Protein AF-0000000084946914 (afdb_homodimer)

pLDDT: mean 94.93, std 6.75, range [54.62, 98.88]

Sequence (206 aa):
MKIVGIAACPAGLAHTPMAAKALEKAGAKLGYDLKMEQQGSMGQVNKITEEEAKEAAFVIVASDQKILGMERFEGKPVIRIDITTCIKAPEAVIKKCVQATQKMKIVGIAACPAGLAHTPMAAKALEKAGAKLGYDLKMEQQGSMGQVNKITEEEAKEAAFVIVASDQKILGMERFEGKPVIRIDITTCIKAPEAVIKKCVQATQK

Solvent-accessible surface area (backbone atoms only — not comparable to full-atom values): 10365 Å² total; per-residue (Å²): 104,42,35,35,31,39,16,30,37,93,74,27,67,60,63,12,59,46,23,32,51,35,36,32,52,31,23,50,74,74,64,34,52,44,49,51,18,33,38,38,81,85,40,73,45,66,71,78,47,64,68,56,44,65,65,27,62,35,36,41,34,30,30,87,62,92,73,83,73,61,73,60,42,59,69,33,34,33,30,40,37,55,37,66,53,31,50,75,37,23,53,61,48,52,52,51,52,51,53,51,28,35,85,104,43,34,36,32,39,17,31,36,91,73,26,68,61,64,13,57,46,24,32,51,36,36,33,52,33,24,50,73,74,64,33,52,45,48,52,18,34,37,37,81,86,40,72,43,67,70,76,46,63,68,56,44,65,64,25,61,35,34,40,33,30,29,88,62,91,73,84,75,62,74,59,42,58,70,32,34,34,29,39,37,54,38,68,53,32,49,75,36,23,54,60,49,52,52,50,52,52,53,52,26,34,84

Radius of gyration: 16.76 Å; Cα contacts (8 Å, |Δi|>4): 442; chains: 2; boundin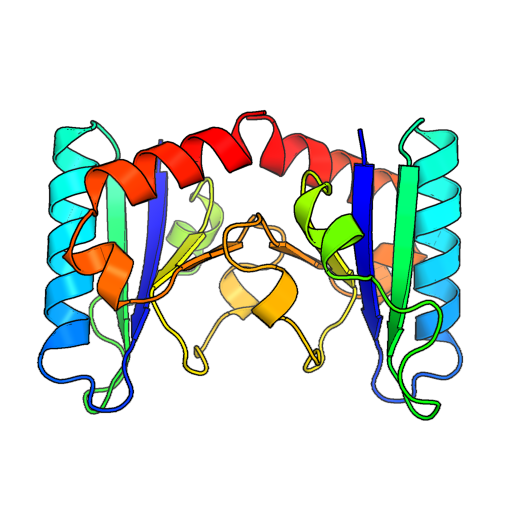g box: 35×44×36 Å

Secondary structure (DSSP, 8-state):
-EEEEEEE-SS-SSHHHHHHHHHHHHHHHHT-EEEEEEEETTEEESPPPHHHHHH-S-EEEE-SS--S-GGGGTTS-EEEE-HHHHHH-HHHHHHHHHHHHH-/-EEEEEEE-SS-SSHHHHHHHHHHHHHHHHT-EEEEEEEETTEEESPPPHHHHHH-S-EEEE-SS--S-GGGGTTS-EEEE-HHHHHH-HHHHHHHHHHHHH-

Structure (mmCIF, N/CA/C/O backbone):
data_AF-0000000084946914-model_v1
#
loop_
_entity.id
_entity.type
_entity.pdbx_description
1 polymer 'PTS system, Fru family, IIB component'
#
loop_
_atom_site.group_PDB
_atom_site.id
_atom_site.type_symbol
_atom_site.label_atom_id
_atom_site.label_alt_id
_atom_site.label_comp_id
_atom_site.label_asym_id
_atom_site.label_entity_id
_atom_site.label_seq_id
_atom_site.pdbx_PDB_ins_code
_atom_site.Cartn_x
_atom_site.Cartn_y
_atom_site.Cartn_z
_atom_site.occupancy
_atom_site.B_iso_or_equiv
_atom_site.auth_seq_id
_atom_site.auth_comp_id
_atom_site.auth_asym_id
_atom_site.auth_atom_id
_atom_site.pdbx_PDB_model_num
ATOM 1 N N . MET A 1 1 ? -10.461 7.488 14.109 1 92.62 1 MET A N 1
ATOM 2 C CA . MET A 1 1 ? -9.641 6.629 13.258 1 92.62 1 MET A CA 1
ATOM 3 C C . MET A 1 1 ? -8.18 7.059 13.312 1 92.62 1 MET A C 1
ATOM 5 O O . MET A 1 1 ? -7.875 8.25 13.266 1 92.62 1 MET A O 1
ATOM 9 N N . LYS A 1 2 ? -7.289 6.074 13.492 1 97.25 2 LYS A N 1
ATOM 10 C CA . LYS A 1 2 ? -5.855 6.348 13.562 1 97.25 2 LYS A CA 1
ATOM 11 C C . LYS A 1 2 ? -5.18 6.094 12.219 1 97.25 2 LYS A C 1
ATOM 13 O O . LYS A 1 2 ? -5.371 5.035 11.617 1 97.25 2 LYS A O 1
ATOM 18 N N . ILE A 1 3 ? -4.438 7.105 11.797 1 98.25 3 ILE A N 1
ATOM 19 C CA . ILE A 1 3 ? -3.691 7.035 10.547 1 98.25 3 ILE A CA 1
ATOM 20 C C . ILE A 1 3 ? -2.225 7.371 10.805 1 98.25 3 ILE A C 1
ATOM 22 O O . ILE A 1 3 ? -1.914 8.25 11.609 1 98.25 3 ILE A O 1
ATOM 26 N N . VAL A 1 4 ? -1.372 6.688 10.148 1 98.81 4 VAL A N 1
ATOM 27 C CA . VAL A 1 4 ? 0.041 7.047 10.203 1 98.81 4 VAL A CA 1
ATOM 28 C C . VAL A 1 4 ? 0.582 7.25 8.789 1 98.81 4 VAL A C 1
ATOM 30 O O . VAL A 1 4 ? -0.091 6.922 7.812 1 98.81 4 VAL A O 1
ATOM 33 N N . GLY A 1 5 ? 1.782 7.852 8.688 1 98.75 5 GLY A N 1
ATOM 34 C CA . GLY A 1 5 ? 2.377 8.055 7.375 1 98.75 5 GLY A CA 1
ATOM 35 C C . GLY A 1 5 ? 3.846 8.43 7.438 1 98.75 5 GLY A C 1
ATOM 36 O O . GLY A 1 5 ? 4.398 8.609 8.523 1 98.75 5 GLY A O 1
ATOM 37 N N . ILE A 1 6 ? 4.48 8.461 6.289 1 98.5 6 ILE A N 1
ATOM 38 C CA . ILE A 1 6 ? 5.879 8.859 6.141 1 98.5 6 ILE A CA 1
ATOM 39 C C . ILE A 1 6 ? 6.004 9.914 5.043 1 98.5 6 ILE A C 1
ATOM 41 O O . ILE A 1 6 ? 5.453 9.75 3.951 1 98.5 6 ILE A O 1
ATOM 45 N N . ALA A 1 7 ? 6.648 10.992 5.387 1 98.31 7 ALA A N 1
ATOM 46 C CA . ALA A 1 7 ? 7.035 11.992 4.402 1 98.31 7 ALA A CA 1
ATOM 47 C C . ALA A 1 7 ? 8.539 11.977 4.164 1 98.31 7 ALA A C 1
ATOM 49 O O . ALA A 1 7 ? 9.328 11.945 5.117 1 98.31 7 ALA A O 1
ATOM 50 N N . ALA A 1 8 ? 8.906 11.93 2.871 1 96.62 8 ALA A N 1
ATOM 51 C CA . ALA A 1 8 ? 10.328 11.906 2.539 1 96.62 8 ALA A CA 1
ATOM 52 C C . ALA A 1 8 ? 10.594 12.578 1.196 1 96.62 8 ALA A C 1
ATOM 54 O O . ALA A 1 8 ? 9.875 12.344 0.223 1 96.62 8 ALA A O 1
ATOM 55 N N . CYS A 1 9 ? 11.555 13.367 1.078 1 89.5 9 CYS A N 1
ATOM 56 C CA . CYS A 1 9 ? 12.062 13.914 -0.178 1 89.5 9 CYS A CA 1
ATOM 57 C C . CYS A 1 9 ? 13.578 13.836 -0.238 1 89.5 9 CYS A C 1
ATOM 59 O O . CYS A 1 9 ? 14.242 13.773 0.799 1 89.5 9 CYS A O 1
ATOM 61 N N . PRO A 1 10 ? 14.133 13.766 -1.408 1 77.88 10 PRO A N 1
ATOM 62 C CA . PRO A 1 10 ? 15.586 13.594 -1.548 1 77.88 10 PRO A CA 1
ATOM 63 C C . PRO A 1 10 ? 16.375 14.594 -0.714 1 77.88 10 PRO A C 1
ATOM 65 O O . PRO A 1 10 ? 17.328 14.211 -0.028 1 77.88 10 PRO A O 1
ATOM 68 N N . ALA A 1 11 ? 15.992 15.836 -0.74 1 75.88 11 ALA A N 1
ATOM 69 C CA . ALA A 1 11 ? 16.766 16.828 0.006 1 75.88 11 ALA A CA 1
ATOM 70 C C . ALA A 1 11 ? 16.328 16.875 1.47 1 75.88 11 ALA A C 1
ATOM 72 O O . ALA A 1 11 ? 17.125 17.188 2.352 1 75.88 11 ALA A O 1
ATOM 73 N N . GLY A 1 12 ? 15.148 16.375 1.769 1 70 12 GLY A N 1
ATOM 74 C CA . GLY A 1 12 ? 14.578 16.234 3.098 1 70 12 GLY A CA 1
ATOM 75 C C . GLY A 1 12 ? 14.516 17.547 3.867 1 70 12 GLY A C 1
ATOM 76 O O . GLY A 1 12 ? 14.219 17.547 5.062 1 70 12 GLY A O 1
ATOM 77 N N . LEU A 1 13 ? 14.82 18.594 3.223 1 77.81 13 LEU A N 1
ATOM 78 C CA . LEU A 1 13 ? 15 19.828 3.982 1 77.81 13 LEU A CA 1
ATOM 79 C C . LEU A 1 13 ? 13.68 20.562 4.137 1 77.81 13 LEU A C 1
ATOM 81 O O . LEU A 1 13 ? 13.281 20.906 5.254 1 77.81 13 LEU A O 1
ATOM 85 N N . ALA A 1 14 ? 13.047 20.906 3.131 1 89.19 14 ALA A N 1
ATOM 86 C CA . ALA A 1 14 ? 11.859 21.75 3.264 1 89.19 14 ALA A CA 1
ATOM 87 C C . ALA A 1 14 ? 10.586 20.953 2.965 1 89.19 14 ALA A C 1
ATOM 89 O O . ALA A 1 14 ? 9.648 20.953 3.768 1 89.19 14 ALA A O 1
ATOM 90 N N . HIS A 1 15 ? 10.594 20.156 1.988 1 94.81 15 HIS A N 1
ATOM 91 C CA . HIS A 1 15 ? 9.359 19.516 1.543 1 94.81 15 HIS A CA 1
ATOM 92 C C . HIS A 1 15 ? 8.898 18.453 2.535 1 94.81 15 HIS A C 1
ATOM 94 O O . HIS A 1 15 ? 7.695 18.297 2.764 1 94.81 15 HIS A O 1
ATOM 100 N N . THR A 1 16 ? 9.906 17.812 3.148 1 96.75 16 THR A N 1
ATOM 101 C CA . THR A 1 16 ? 9.586 16.75 4.086 1 96.75 16 THR A CA 1
ATOM 102 C C . THR A 1 16 ? 8.805 17.281 5.281 1 96.75 16 THR A C 1
ATOM 104 O O . THR A 1 16 ? 7.664 16.891 5.52 1 96.75 16 THR A O 1
ATOM 107 N N . PRO A 1 17 ? 9.383 18.281 5.965 1 95.94 17 PRO A N 1
ATOM 108 C CA . PRO A 1 17 ? 8.617 18.828 7.094 1 95.94 17 PRO A CA 1
ATOM 109 C C . PRO A 1 17 ? 7.344 19.547 6.648 1 95.94 17 PRO A C 1
ATOM 111 O O . PRO A 1 17 ? 6.344 19.547 7.371 1 95.94 17 PRO A O 1
ATOM 114 N N . MET A 1 18 ? 7.305 20.109 5.5 1 97.25 18 MET A N 1
ATOM 115 C CA . MET A 1 18 ? 6.117 20.797 4.984 1 97.25 18 MET A CA 1
ATOM 116 C C . MET A 1 18 ? 4.977 19.812 4.762 1 97.25 18 MET A C 1
ATOM 118 O O . MET A 1 18 ? 3.842 20.062 5.168 1 97.25 18 MET A O 1
ATOM 122 N N . ALA A 1 19 ? 5.273 18.734 4.18 1 98.06 19 ALA A N 1
ATOM 123 C CA . ALA A 1 19 ? 4.262 17.719 3.9 1 98.06 19 ALA A CA 1
ATOM 124 C C . ALA A 1 19 ? 3.736 17.094 5.191 1 98.06 19 ALA A C 1
ATOM 126 O O . ALA A 1 19 ? 2.525 16.938 5.359 1 98.06 19 ALA A O 1
ATOM 127 N N . ALA A 1 20 ? 4.668 16.812 6.09 1 98.19 20 ALA A N 1
ATOM 128 C CA . ALA A 1 20 ? 4.27 16.219 7.359 1 98.19 20 ALA A CA 1
ATOM 129 C C . ALA A 1 20 ? 3.318 17.125 8.125 1 98.19 20 ALA A C 1
ATOM 131 O O . ALA A 1 20 ? 2.238 16.703 8.539 1 98.19 20 ALA A O 1
ATOM 132 N N . LYS A 1 21 ? 3.691 18.344 8.211 1 98.31 21 LYS A N 1
ATOM 133 C CA . LYS A 1 21 ? 2.883 19.312 8.953 1 98.31 21 LYS A CA 1
ATOM 134 C C . LYS A 1 21 ? 1.542 19.547 8.266 1 98.31 21 LYS A C 1
ATOM 136 O O . LYS A 1 21 ? 0.504 19.625 8.93 1 98.31 21 LYS A O 1
ATOM 141 N N . ALA A 1 22 ? 1.568 19.656 6.957 1 98.69 22 ALA A N 1
ATOM 142 C CA . ALA A 1 22 ? 0.338 19.859 6.199 1 98.69 22 ALA A CA 1
ATOM 143 C C . ALA A 1 22 ? -0.642 18.719 6.414 1 98.69 22 ALA A C 1
ATOM 145 O O . ALA A 1 22 ? -1.827 18.938 6.668 1 98.69 22 ALA A O 1
ATOM 146 N N . LEU A 1 23 ? -0.185 17.547 6.367 1 98.88 23 LEU A N 1
ATOM 147 C CA . LEU A 1 23 ? -1.049 16.375 6.508 1 98.88 23 LEU A CA 1
ATOM 148 C C . LEU A 1 23 ? -1.554 16.234 7.938 1 98.88 23 LEU A C 1
ATOM 150 O O . LEU A 1 23 ? -2.725 15.922 8.164 1 98.88 23 LEU A O 1
ATOM 154 N N . GLU A 1 24 ? -0.668 16.469 8.898 1 98.81 24 GLU A N 1
ATOM 155 C CA . GLU A 1 24 ? -1.101 16.375 10.289 1 98.81 24 GLU A CA 1
ATOM 156 C C . GLU A 1 24 ? -2.16 17.438 10.602 1 98.81 24 GLU A C 1
ATOM 158 O O . GLU A 1 24 ? -3.164 17.141 11.258 1 98.81 24 GLU A O 1
ATOM 163 N N . LYS A 1 25 ? -1.913 18.625 10.148 1 98.75 25 LYS A N 1
ATOM 164 C CA . LYS A 1 25 ? -2.893 19.688 10.359 1 98.75 25 LYS A CA 1
ATOM 165 C C . LYS A 1 25 ? -4.223 19.344 9.695 1 98.75 25 LYS A C 1
ATOM 167 O O . LYS A 1 25 ? -5.285 19.5 10.297 1 98.75 25 LYS A O 1
ATOM 172 N N . ALA A 1 26 ? -4.199 18.891 8.477 1 98.81 26 ALA A N 1
ATOM 173 C CA . ALA A 1 26 ? -5.406 18.516 7.746 1 98.81 26 ALA A CA 1
ATOM 174 C C . ALA A 1 26 ? -6.113 17.344 8.43 1 98.81 26 ALA A C 1
ATOM 176 O O . ALA A 1 26 ? -7.344 17.312 8.508 1 98.81 26 ALA A O 1
ATOM 177 N N . GLY A 1 27 ? -5.293 16.359 8.883 1 98.44 27 GLY A N 1
ATOM 178 C CA . GLY A 1 27 ? -5.875 15.258 9.633 1 98.44 27 GLY A CA 1
ATOM 179 C C . GLY A 1 27 ? -6.68 15.711 10.836 1 98.44 27 GLY A C 1
ATOM 180 O O . GLY A 1 27 ? -7.816 15.281 11.031 1 98.44 27 GLY A O 1
ATOM 181 N N . ALA A 1 28 ? -6.098 16.625 11.562 1 98.5 28 ALA A N 1
ATOM 182 C CA . ALA A 1 28 ? -6.77 17.156 12.742 1 98.5 28 ALA A CA 1
ATOM 183 C C . ALA A 1 28 ? -8.055 17.875 12.359 1 98.5 28 ALA A C 1
ATOM 185 O O . ALA A 1 28 ? -9.094 17.703 12.992 1 98.5 28 ALA A O 1
ATOM 186 N N . LYS A 1 29 ? -7.984 18.609 11.391 1 98.5 29 LYS A N 1
ATOM 187 C CA . LYS A 1 29 ? -9.133 19.375 10.922 1 98.5 29 LYS A CA 1
ATOM 188 C C . LYS A 1 29 ? -10.281 18.453 10.523 1 98.5 29 LYS A C 1
ATOM 190 O O . LYS A 1 29 ? -11.453 18.781 10.758 1 98.5 29 LYS A O 1
ATOM 195 N N . LEU A 1 30 ? -9.945 17.391 9.953 1 98.19 30 LEU A N 1
ATOM 196 C CA . LEU A 1 30 ? -10.945 16.469 9.438 1 98.19 30 LEU A CA 1
ATOM 197 C C . LEU A 1 30 ? -11.391 15.484 10.516 1 98.19 30 LEU A C 1
ATOM 199 O O . LEU A 1 30 ? -12.281 14.664 10.289 1 98.19 30 LEU A O 1
ATOM 203 N N . GLY A 1 31 ? -10.672 15.531 11.625 1 98 31 GLY A N 1
ATOM 204 C CA . GLY A 1 31 ? -11.086 14.703 12.742 1 98 31 GLY A CA 1
ATOM 205 C C . GLY A 1 31 ? -10.344 13.383 12.82 1 98 31 GLY A C 1
ATOM 206 O O . GLY A 1 31 ? -10.797 12.438 13.469 1 98 31 GLY A O 1
ATOM 207 N N . TYR A 1 32 ? -9.211 13.273 12.164 1 98 32 TYR A N 1
ATOM 208 C CA . TYR A 1 32 ? -8.398 12.062 12.195 1 98 32 TYR A CA 1
ATOM 209 C C . TYR A 1 32 ? -7.172 12.258 13.078 1 98 32 TYR A C 1
ATOM 211 O O . TYR A 1 32 ? -6.652 13.375 13.195 1 98 32 TYR A O 1
ATOM 219 N N . ASP A 1 33 ? -6.82 11.203 13.75 1 98.19 33 ASP A N 1
ATOM 220 C CA . ASP A 1 33 ? -5.539 11.164 14.445 1 98.19 33 ASP A CA 1
ATOM 221 C C . ASP A 1 33 ? -4.422 10.719 13.508 1 98.19 33 ASP A C 1
ATOM 223 O O . ASP A 1 33 ? -4.211 9.516 13.312 1 98.19 33 ASP A O 1
ATOM 227 N N . LEU A 1 34 ? -3.742 11.703 12.914 1 98.69 34 LEU A N 1
ATOM 228 C CA . LEU A 1 34 ? -2.734 11.414 11.898 1 98.69 34 LEU A CA 1
ATOM 229 C C . LEU A 1 34 ? -1.339 11.766 12.398 1 98.69 34 LEU A C 1
ATOM 231 O O . LEU A 1 34 ? -1.075 12.922 12.758 1 98.69 34 LEU A O 1
ATOM 235 N N . LYS A 1 35 ? -0.433 10.797 12.438 1 98.81 35 LYS A N 1
ATOM 236 C CA . LYS A 1 35 ? 0.971 10.984 12.789 1 98.81 35 LYS A CA 1
ATOM 237 C C . LYS A 1 35 ? 1.878 10.742 11.586 1 98.81 35 LYS A C 1
ATOM 239 O O . LYS A 1 35 ? 1.756 9.727 10.906 1 98.81 35 LYS A O 1
ATOM 244 N N . MET A 1 36 ? 2.812 11.656 11.398 1 98.75 36 MET A N 1
ATOM 245 C CA . MET A 1 36 ? 3.725 11.547 10.258 1 98.75 36 MET A CA 1
ATOM 246 C C . MET A 1 36 ? 5.164 11.375 10.734 1 98.75 36 MET A C 1
ATOM 248 O O . MET A 1 36 ? 5.676 12.188 11.5 1 98.75 36 MET A O 1
ATOM 252 N N . GLU A 1 37 ? 5.773 10.375 10.281 1 98.56 37 GLU A N 1
ATOM 253 C CA . GLU A 1 37 ? 7.223 10.219 10.367 1 98.56 37 GLU A CA 1
ATOM 254 C C . GLU A 1 37 ? 7.922 10.938 9.219 1 98.56 37 GLU A C 1
ATOM 256 O O . GLU A 1 37 ? 7.457 10.891 8.078 1 98.56 37 GLU A O 1
ATOM 261 N N . GLN A 1 38 ? 9.039 11.562 9.508 1 96.94 38 GLN A N 1
ATOM 262 C CA . GLN A 1 38 ? 9.844 12.25 8.508 1 96.94 38 GLN A CA 1
ATOM 263 C C . GLN A 1 38 ? 11.156 11.508 8.258 1 96.94 38 GLN A C 1
ATOM 265 O O . GLN A 1 38 ? 11.852 11.125 9.203 1 96.94 38 GLN A O 1
ATOM 270 N N . GLN A 1 39 ? 11.492 11.32 6.965 1 96 39 GLN A N 1
ATOM 271 C CA . GLN A 1 39 ? 12.773 10.734 6.594 1 96 39 GLN A CA 1
ATOM 272 C C . GLN A 1 39 ? 13.547 11.648 5.648 1 96 39 GLN A C 1
ATOM 274 O O . GLN A 1 39 ? 12.992 12.164 4.68 1 96 39 GLN A O 1
ATOM 279 N N . GLY A 1 40 ? 14.742 11.812 5.934 1 90.19 40 GLY A N 1
ATOM 280 C CA . GLY A 1 40 ? 15.633 12.633 5.129 1 90.19 40 GLY A CA 1
ATOM 281 C C . GLY A 1 40 ? 17.078 12.602 5.605 1 90.19 40 GLY A C 1
ATOM 282 O O . GLY A 1 40 ? 17.547 11.562 6.078 1 90.19 40 GLY A O 1
ATOM 283 N N . SER A 1 41 ? 17.75 13.742 5.348 1 86.31 41 SER A N 1
ATOM 284 C CA . SER A 1 41 ? 19.172 13.836 5.68 1 86.31 41 SER A CA 1
ATOM 285 C C . SER A 1 41 ? 19.391 13.711 7.184 1 86.31 41 SER A C 1
ATOM 287 O O . SER A 1 41 ? 20.469 13.273 7.621 1 86.31 41 SER A O 1
ATOM 289 N N . MET A 1 42 ? 18.422 14.039 7.996 1 84.5 42 MET A N 1
ATOM 290 C CA . MET A 1 42 ? 18.516 13.969 9.453 1 84.5 42 MET A CA 1
ATOM 291 C C . MET A 1 42 ? 18.109 12.594 9.961 1 84.5 42 MET A C 1
ATOM 293 O O . MET A 1 42 ? 18.078 12.359 11.172 1 84.5 42 MET A O 1
ATOM 297 N N . GLY A 1 43 ? 17.859 11.711 9.062 1 88.94 43 GLY A N 1
ATOM 298 C CA . GLY A 1 43 ? 17.359 10.414 9.477 1 88.94 43 GLY A CA 1
ATOM 299 C C . GLY A 1 43 ? 15.852 10.391 9.664 1 88.94 43 GLY A C 1
ATOM 300 O O . GLY A 1 43 ? 15.102 10.961 8.867 1 88.94 43 GLY A O 1
ATOM 301 N N . GLN A 1 44 ? 15.43 9.609 10.648 1 93 44 GLN A N 1
ATOM 302 C CA . GLN A 1 44 ? 14.008 9.516 10.953 1 93 44 GLN A CA 1
ATOM 303 C C . GLN A 1 44 ? 13.625 10.445 12.109 1 93 44 GLN A C 1
ATOM 305 O O . GLN A 1 44 ? 14.242 10.398 13.172 1 93 44 GLN A O 1
ATOM 310 N N . VAL A 1 45 ? 12.703 11.328 11.875 1 94.31 45 VAL A N 1
ATOM 311 C CA . VAL A 1 45 ? 12.141 12.227 12.875 1 94.31 45 VAL A CA 1
ATOM 312 C C . VAL A 1 45 ? 10.68 11.852 13.141 1 94.31 45 VAL A C 1
ATOM 314 O O . VAL A 1 45 ? 9.922 11.609 12.203 1 94.31 45 VAL A O 1
ATOM 317 N N . ASN A 1 46 ? 10.219 11.75 14.445 1 97.44 46 ASN A N 1
ATOM 318 C CA . ASN A 1 46 ? 8.875 11.344 14.844 1 97.44 46 ASN A CA 1
ATOM 319 C C . ASN A 1 46 ? 8.539 9.938 14.359 1 97.44 46 ASN A C 1
ATOM 321 O O . ASN A 1 46 ? 7.492 9.711 13.758 1 97.44 46 ASN A O 1
ATOM 325 N N . LYS A 1 47 ? 9.414 9.047 14.656 1 97.69 47 LYS A N 1
ATOM 326 C CA . LYS A 1 47 ? 9.359 7.684 14.148 1 97.69 47 LYS A CA 1
ATOM 327 C C . LYS A 1 47 ? 8.07 6.988 14.586 1 97.69 47 LYS A C 1
ATOM 329 O O . LYS A 1 47 ? 7.656 7.109 15.742 1 97.69 47 LYS A O 1
ATOM 334 N N . ILE A 1 48 ? 7.398 6.281 13.656 1 98.38 48 ILE A N 1
ATOM 335 C CA . ILE A 1 48 ? 6.223 5.465 13.945 1 98.38 48 ILE A CA 1
ATOM 336 C C . ILE A 1 48 ? 6.66 4.145 14.578 1 98.38 48 ILE A C 1
ATOM 338 O O . ILE A 1 48 ? 7.473 3.414 14.008 1 98.38 48 ILE A O 1
ATOM 342 N N . THR A 1 49 ? 6.109 3.838 15.719 1 97.69 49 THR A N 1
ATOM 343 C CA . THR A 1 49 ? 6.441 2.588 16.391 1 97.69 49 THR A CA 1
ATOM 344 C C . THR A 1 49 ? 5.656 1.425 15.797 1 97.69 49 THR A C 1
ATOM 346 O O . THR A 1 49 ? 4.691 1.635 15.055 1 97.69 49 THR A O 1
ATOM 349 N N . GLU A 1 50 ? 6.113 0.249 16.188 1 96.81 50 GLU A N 1
ATOM 350 C CA . GLU A 1 50 ? 5.402 -0.946 15.734 1 96.81 50 GLU A CA 1
ATOM 351 C C . GLU A 1 50 ? 3.961 -0.951 16.234 1 96.81 50 GLU A C 1
ATOM 353 O O . GLU A 1 50 ? 3.051 -1.38 15.523 1 96.81 50 GLU A O 1
ATOM 358 N N . GLU A 1 51 ? 3.756 -0.565 17.453 1 97.56 51 GLU A N 1
ATOM 359 C CA . GLU A 1 51 ? 2.42 -0.515 18.047 1 97.56 51 GLU A CA 1
ATOM 360 C C . GLU A 1 51 ? 1.525 0.47 17.297 1 97.56 51 GLU A C 1
ATOM 362 O O . GLU A 1 51 ? 0.361 0.175 17.016 1 97.56 51 GLU A O 1
ATOM 367 N N . GLU A 1 52 ? 2.057 1.629 16.953 1 98.19 52 GLU A N 1
ATOM 368 C CA . GLU A 1 52 ? 1.309 2.633 16.203 1 98.19 52 GLU A CA 1
ATOM 369 C C . GLU A 1 52 ? 0.961 2.131 14.805 1 98.19 52 GLU A C 1
ATOM 371 O O . GLU A 1 52 ? -0.141 2.371 14.305 1 98.19 52 GLU A O 1
ATOM 376 N N . ALA A 1 53 ? 1.906 1.471 14.164 1 98.12 53 ALA A N 1
ATOM 377 C CA . ALA A 1 53 ? 1.686 0.881 12.844 1 98.12 53 ALA A CA 1
ATOM 378 C C . ALA A 1 53 ? 0.557 -0.145 12.891 1 98.12 53 ALA A C 1
ATOM 380 O O . ALA A 1 53 ? -0.305 -0.163 12.008 1 98.12 53 ALA A O 1
ATOM 381 N N . LYS A 1 54 ? 0.548 -0.897 13.93 1 96.19 54 LYS A N 1
ATOM 382 C CA . LYS A 1 54 ? -0.457 -1.946 14.078 1 96.19 54 LYS A CA 1
ATOM 383 C C . LYS A 1 54 ? -1.846 -1.352 14.289 1 96.19 54 LYS A C 1
ATOM 385 O O . LYS A 1 54 ? -2.838 -1.882 13.781 1 96.19 54 LYS A O 1
ATOM 390 N N . GLU A 1 55 ? -1.918 -0.325 14.945 1 96.94 55 GLU A N 1
ATOM 391 C CA . GLU A 1 55 ? -3.197 0.277 15.312 1 96.94 55 GLU A CA 1
ATOM 392 C C . GLU A 1 55 ? -3.754 1.118 14.164 1 96.94 55 GLU A C 1
ATOM 394 O O . GLU A 1 55 ? -4.949 1.428 14.141 1 96.94 55 GLU A O 1
ATOM 399 N N . ALA A 1 56 ? -2.885 1.514 13.266 1 97.62 56 ALA A N 1
ATOM 400 C CA . ALA A 1 56 ? -3.285 2.42 12.195 1 97.62 56 ALA A CA 1
ATOM 401 C C . ALA A 1 56 ? -4.234 1.729 11.219 1 97.62 56 ALA A C 1
ATOM 403 O O . ALA A 1 56 ? -4.051 0.552 10.898 1 97.62 56 ALA A O 1
ATOM 404 N N . ALA A 1 57 ? -5.199 2.473 10.711 1 96.5 57 ALA A N 1
ATOM 405 C CA . ALA A 1 57 ? -6.117 1.963 9.695 1 96.5 57 ALA A CA 1
ATOM 406 C C . ALA A 1 57 ? -5.41 1.786 8.359 1 96.5 57 ALA A C 1
ATOM 408 O O . ALA A 1 57 ? -5.625 0.79 7.66 1 96.5 57 ALA A O 1
ATOM 409 N N . PHE A 1 58 ? -4.625 2.701 8.031 1 98.06 58 PHE A N 1
ATOM 410 C CA . PHE A 1 58 ? -3.818 2.656 6.816 1 98.06 58 PHE A CA 1
ATOM 411 C C . PHE A 1 58 ? -2.619 3.59 6.926 1 98.06 58 PHE A C 1
ATOM 413 O O . PHE A 1 58 ? -2.477 4.312 7.918 1 98.06 58 PHE A O 1
ATOM 420 N N . VAL A 1 59 ? -1.721 3.521 5.914 1 98.69 59 VAL A N 1
ATOM 421 C CA . VAL A 1 59 ? -0.473 4.277 5.914 1 98.69 59 VAL A CA 1
ATOM 422 C C . VAL A 1 59 ? -0.415 5.18 4.684 1 98.69 59 VAL A C 1
ATOM 424 O O . VAL A 1 59 ? -0.697 4.738 3.568 1 98.69 59 VAL A O 1
ATOM 427 N N . ILE A 1 60 ? -0.114 6.414 4.902 1 98.75 60 ILE A N 1
ATOM 428 C CA . ILE A 1 60 ? 0.129 7.332 3.795 1 98.75 60 ILE A CA 1
ATOM 429 C C . ILE A 1 60 ? 1.632 7.5 3.582 1 98.75 60 ILE A C 1
ATOM 431 O O . ILE A 1 60 ? 2.363 7.84 4.516 1 98.75 60 ILE A O 1
ATOM 435 N N . VAL A 1 61 ? 2.1 7.266 2.387 1 98.5 61 VAL A N 1
ATOM 436 C CA . VAL A 1 61 ? 3.484 7.543 2.025 1 98.5 61 VAL A CA 1
ATOM 437 C C . VAL A 1 61 ? 3.543 8.75 1.092 1 98.5 61 VAL A C 1
ATOM 439 O O . VAL A 1 61 ? 3.141 8.664 -0.071 1 98.5 61 VAL A O 1
ATOM 442 N N . ALA A 1 62 ? 3.986 9.828 1.637 1 98.12 62 ALA A N 1
ATOM 443 C CA . ALA A 1 62 ? 4.168 11.062 0.886 1 98.12 62 ALA A CA 1
ATOM 444 C C . ALA A 1 62 ? 5.598 11.188 0.367 1 98.12 62 ALA A C 1
ATOM 446 O O . ALA A 1 62 ? 6.43 11.867 0.977 1 98.12 62 ALA A O 1
ATOM 447 N N . SER A 1 63 ? 5.867 10.516 -0.763 1 96.38 63 SER A N 1
ATOM 448 C CA . SER A 1 63 ? 7.238 10.492 -1.259 1 96.38 63 SER A CA 1
ATOM 449 C C . SER A 1 63 ? 7.312 9.867 -2.648 1 96.38 63 SER A C 1
ATOM 451 O O . SER A 1 63 ? 6.473 9.039 -3.006 1 96.38 63 SER A O 1
ATOM 453 N N . ASP A 1 64 ? 8.312 10.312 -3.369 1 88.88 64 ASP A N 1
ATOM 454 C CA . ASP A 1 64 ? 8.617 9.609 -4.613 1 88.88 64 ASP A CA 1
ATOM 455 C C . ASP A 1 64 ? 9.898 8.789 -4.477 1 88.88 64 ASP A C 1
ATOM 457 O O . ASP A 1 64 ? 10.344 8.156 -5.438 1 88.88 64 ASP A O 1
ATOM 461 N N . GLN A 1 65 ? 10.469 8.789 -3.242 1 89.88 65 GLN A N 1
ATOM 462 C CA . GLN A 1 65 ? 11.734 8.086 -3.027 1 89.88 65 GLN A CA 1
ATOM 463 C C . GLN A 1 65 ? 11.523 6.812 -2.211 1 89.88 65 GLN A C 1
ATOM 465 O O . GLN A 1 65 ? 10.422 6.559 -1.723 1 89.88 65 GLN A O 1
ATOM 470 N N . LYS A 1 66 ? 12.648 6.141 -2.084 1 88.62 66 LYS A N 1
ATOM 471 C CA . LYS A 1 66 ? 12.625 4.938 -1.256 1 88.62 66 LYS A CA 1
ATOM 472 C C . LYS A 1 66 ? 12.359 5.281 0.207 1 88.62 66 LYS A C 1
ATOM 474 O O . LYS A 1 66 ? 12.914 6.25 0.732 1 88.62 66 LYS A O 1
ATOM 479 N N . ILE A 1 67 ? 11.539 4.434 0.769 1 94.5 67 ILE A N 1
ATOM 480 C CA . ILE A 1 67 ? 11.172 4.613 2.17 1 94.5 67 ILE A CA 1
ATOM 481 C C . ILE A 1 67 ? 11.773 3.488 3.008 1 94.5 67 ILE A C 1
ATOM 483 O O . ILE A 1 67 ? 11.727 2.32 2.611 1 94.5 67 ILE A O 1
ATOM 487 N N . LEU A 1 68 ? 12.344 3.875 4.129 1 92.94 68 LEU A N 1
ATOM 488 C CA . LEU A 1 68 ? 12.93 2.887 5.031 1 92.94 68 LEU A CA 1
ATOM 489 C C . LEU A 1 68 ? 11.891 2.383 6.027 1 92.94 68 LEU A C 1
ATOM 491 O O . LEU A 1 68 ? 11.062 3.154 6.512 1 92.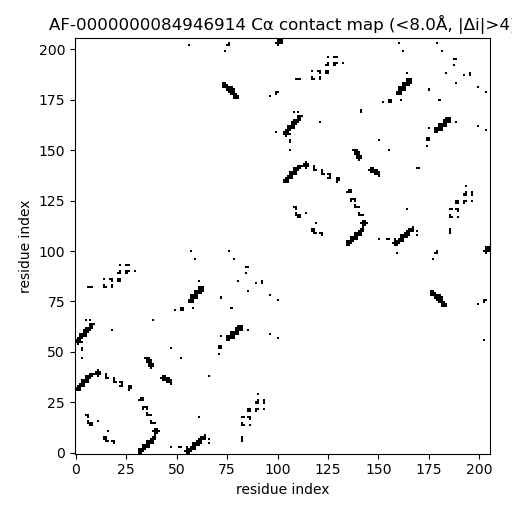94 68 LEU A O 1
ATOM 495 N N . GLY A 1 69 ? 12.008 1.076 6.332 1 94.31 69 GLY A N 1
ATOM 496 C CA . GLY A 1 69 ? 11.234 0.515 7.43 1 94.31 69 GLY A CA 1
ATOM 497 C C . GLY A 1 69 ? 9.797 0.211 7.055 1 94.31 69 GLY A C 1
ATOM 498 O O . GLY A 1 69 ? 8.898 0.29 7.895 1 94.31 69 GLY A O 1
ATOM 499 N N . MET A 1 70 ? 9.539 -0.101 5.809 1 95.12 70 MET A N 1
ATOM 500 C CA . MET A 1 70 ? 8.18 -0.356 5.344 1 95.12 70 MET A CA 1
ATOM 501 C C . MET A 1 70 ? 7.664 -1.688 5.875 1 95.12 70 MET A C 1
ATOM 503 O O . MET A 1 70 ? 6.461 -1.953 5.836 1 95.12 70 MET A O 1
ATOM 507 N N . GLU A 1 71 ? 8.547 -2.555 6.418 1 93.94 71 GLU A N 1
ATOM 508 C CA . GLU A 1 71 ? 8.164 -3.873 6.914 1 93.94 71 GLU A CA 1
ATOM 509 C C . GLU A 1 71 ? 7.203 -3.76 8.094 1 93.94 71 GLU A C 1
ATOM 511 O O . GLU A 1 71 ? 6.395 -4.66 8.328 1 93.94 71 GLU A O 1
ATOM 516 N N . ARG A 1 72 ? 7.207 -2.65 8.742 1 95.62 72 ARG A N 1
ATOM 517 C CA . ARG A 1 72 ? 6.344 -2.453 9.898 1 95.62 72 ARG A CA 1
ATOM 518 C C . ARG A 1 72 ? 4.879 -2.357 9.484 1 95.62 72 ARG A C 1
ATOM 520 O O . ARG A 1 72 ? 3.98 -2.492 10.32 1 95.62 72 ARG A O 1
ATOM 527 N N . PHE A 1 73 ? 4.676 -2.174 8.211 1 97.38 73 PHE A N 1
ATOM 528 C CA . PHE A 1 73 ? 3.318 -1.931 7.73 1 97.38 73 PHE A CA 1
ATOM 529 C C . PHE A 1 73 ? 2.795 -3.133 6.953 1 97.38 73 PHE A C 1
ATOM 531 O O . PHE A 1 73 ? 1.859 -3.006 6.16 1 97.38 73 PHE A O 1
ATOM 538 N N . GLU A 1 74 ? 3.459 -4.234 7.121 1 94.88 74 GLU A N 1
ATOM 539 C CA . GLU A 1 74 ? 2.988 -5.449 6.469 1 94.88 74 GLU A CA 1
ATOM 540 C C . GLU A 1 74 ? 1.521 -5.723 6.797 1 94.88 74 GLU A C 1
ATOM 542 O O . GLU A 1 74 ? 1.104 -5.598 7.949 1 94.88 74 GLU A O 1
ATOM 547 N N . GLY A 1 75 ? 0.695 -5.984 5.703 1 95.5 75 GLY A N 1
ATOM 548 C CA . GLY A 1 75 ? -0.708 -6.32 5.891 1 95.5 75 GLY A CA 1
ATOM 549 C C . GLY A 1 75 ? -1.607 -5.102 5.969 1 95.5 75 GLY A C 1
ATOM 550 O O . GLY A 1 75 ? -2.834 -5.23 6 1 95.5 75 GLY A O 1
ATOM 551 N N . LYS A 1 76 ? -0.977 -3.932 6.016 1 96.75 76 LYS A N 1
ATOM 552 C CA . LYS A 1 76 ? -1.737 -2.688 6.059 1 96.75 76 LYS A CA 1
ATOM 553 C C . LYS A 1 76 ? -1.864 -2.072 4.664 1 96.75 76 LYS A C 1
ATOM 555 O O . LYS A 1 76 ? -0.916 -2.104 3.879 1 96.75 76 LYS A O 1
ATOM 560 N N . PRO A 1 77 ? -3.076 -1.483 4.391 1 97.94 77 PRO A N 1
ATOM 561 C CA . PRO A 1 77 ? -3.113 -0.696 3.156 1 97.94 77 PRO A CA 1
ATOM 562 C C . PRO A 1 77 ? -2.146 0.485 3.182 1 97.94 77 PRO A C 1
ATOM 564 O O . PRO A 1 77 ? -2.15 1.272 4.129 1 97.94 77 PRO A O 1
ATOM 567 N N . VAL A 1 78 ? -1.316 0.565 2.186 1 98.31 78 VAL A N 1
ATOM 568 C CA . VAL A 1 78 ? -0.394 1.681 2.002 1 98.31 78 VAL A CA 1
ATOM 569 C C . VAL A 1 78 ? -0.774 2.465 0.748 1 98.31 78 VAL A C 1
ATOM 571 O O . VAL A 1 78 ? -0.973 1.883 -0.321 1 98.31 78 VAL A O 1
ATOM 574 N N . ILE A 1 79 ? -0.929 3.723 0.887 1 98.38 79 ILE A N 1
ATOM 575 C CA . ILE A 1 79 ? -1.244 4.574 -0.254 1 98.38 79 ILE A CA 1
ATOM 576 C C . ILE A 1 79 ? -0.112 5.574 -0.48 1 98.38 79 ILE A C 1
ATOM 578 O O . ILE A 1 79 ? 0.211 6.367 0.407 1 98.38 79 ILE A O 1
ATOM 582 N N . ARG A 1 80 ? 0.524 5.578 -1.629 1 98.06 80 ARG A N 1
ATOM 583 C CA . ARG A 1 80 ? 1.62 6.48 -1.961 1 98.06 80 ARG A CA 1
ATOM 584 C C . ARG A 1 80 ? 1.131 7.641 -2.822 1 98.06 80 ARG A C 1
ATOM 586 O O . ARG A 1 80 ? 0.418 7.434 -3.807 1 98.06 80 ARG A O 1
ATOM 593 N N . ILE A 1 81 ? 1.493 8.789 -2.344 1 97.5 81 ILE A N 1
ATOM 594 C CA . ILE A 1 81 ? 1.123 10.031 -3.014 1 97.5 81 ILE A CA 1
ATOM 595 C C . ILE A 1 81 ? 2.361 10.906 -3.199 1 97.5 81 ILE A C 1
ATOM 597 O O . ILE A 1 81 ? 3.248 10.93 -2.344 1 97.5 81 ILE A O 1
ATOM 601 N N . ASP A 1 82 ? 2.406 11.562 -4.297 1 95.38 82 ASP A N 1
ATOM 602 C CA . ASP A 1 82 ? 3.516 12.484 -4.504 1 95.38 82 ASP A CA 1
ATOM 603 C C . ASP A 1 82 ? 3.541 13.562 -3.418 1 95.38 82 ASP A C 1
ATOM 605 O O . ASP A 1 82 ? 2.492 14.047 -2.99 1 95.38 82 ASP A O 1
ATOM 609 N N . ILE A 1 83 ? 4.762 13.922 -3.045 1 96.69 83 ILE A N 1
ATOM 610 C CA . ILE A 1 83 ? 4.914 14.773 -1.871 1 96.69 83 ILE A CA 1
ATOM 611 C C . ILE A 1 83 ? 4.387 16.172 -2.176 1 96.69 83 ILE A C 1
ATOM 613 O O . ILE A 1 83 ? 3.814 16.828 -1.305 1 96.69 83 ILE A O 1
ATOM 617 N N . THR A 1 84 ? 4.473 16.641 -3.379 1 96.06 84 THR A N 1
ATOM 618 C CA . THR A 1 84 ? 4.004 17.969 -3.752 1 96.06 84 THR A CA 1
ATOM 619 C C . THR A 1 84 ? 2.484 18.062 -3.625 1 96.06 84 THR A C 1
ATOM 621 O O . THR A 1 84 ? 1.958 19.062 -3.137 1 96.06 84 THR A O 1
ATOM 624 N N . THR A 1 85 ? 1.783 17.078 -3.965 1 97.56 85 THR A N 1
ATOM 625 C CA . THR A 1 85 ? 0.33 17.031 -3.848 1 97.56 85 THR A CA 1
ATOM 626 C C . THR A 1 85 ? -0.095 17.062 -2.381 1 97.56 85 THR A C 1
ATOM 628 O O . THR A 1 85 ? -1.083 17.703 -2.027 1 97.56 85 THR A O 1
ATOM 631 N N . CYS A 1 86 ? 0.685 16.406 -1.558 1 98.31 86 CYS A N 1
ATOM 632 C CA . CYS A 1 86 ? 0.388 16.375 -0.13 1 98.31 86 CYS A CA 1
ATOM 633 C C . CYS A 1 86 ? 0.516 17.766 0.487 1 98.31 86 CYS A C 1
ATOM 635 O O . CYS A 1 86 ? -0.213 18.109 1.42 1 98.31 86 CYS A O 1
ATOM 637 N N . ILE A 1 87 ? 1.423 18.531 -0.053 1 97.88 87 ILE A N 1
ATOM 638 C CA . ILE A 1 87 ? 1.639 19.891 0.45 1 97.88 87 ILE A CA 1
ATOM 639 C C . ILE A 1 87 ? 0.528 20.812 -0.051 1 97.88 87 ILE A C 1
ATOM 641 O O . ILE A 1 87 ? -0.031 21.594 0.719 1 97.88 87 ILE A O 1
ATOM 645 N N . LYS A 1 88 ? 0.127 20.641 -1.231 1 98.25 88 LYS A N 1
ATOM 646 C CA . LYS A 1 88 ? -0.777 21.578 -1.89 1 98.25 88 LYS A CA 1
ATOM 647 C C . LYS A 1 88 ? -2.229 21.297 -1.507 1 98.25 88 LYS A C 1
ATOM 649 O O . LYS A 1 88 ? -3.039 22.219 -1.418 1 98.25 88 LYS A O 1
ATOM 654 N N . ALA A 1 89 ? -2.561 20.078 -1.364 1 98.69 89 ALA A N 1
ATOM 655 C CA . ALA A 1 89 ? -3.955 19.703 -1.154 1 98.69 89 ALA A CA 1
ATOM 656 C C . ALA A 1 89 ? -4.074 18.594 -0.104 1 98.69 89 ALA A C 1
ATOM 658 O O . ALA A 1 89 ? -4.691 17.562 -0.352 1 98.69 89 ALA A O 1
ATOM 659 N N . PRO A 1 90 ? -3.645 18.906 1.11 1 98.75 90 PRO A N 1
ATOM 660 C CA . PRO A 1 90 ? -3.578 17.859 2.139 1 98.75 90 PRO A CA 1
ATOM 661 C C . PRO A 1 90 ? -4.953 17.328 2.523 1 98.75 90 PRO A C 1
ATOM 663 O O . PRO A 1 90 ? -5.105 16.125 2.773 1 98.75 90 PRO A O 1
ATOM 666 N N . GLU A 1 91 ? -5.996 18.172 2.533 1 98.81 91 GLU A N 1
ATOM 667 C CA . GLU A 1 91 ? -7.328 17.688 2.889 1 98.81 91 GLU A CA 1
ATOM 668 C C . GLU A 1 91 ? -7.891 16.766 1.818 1 98.81 91 GLU A C 1
ATOM 670 O O . GLU A 1 91 ? -8.461 15.719 2.135 1 98.81 91 GLU A O 1
ATOM 675 N N . ALA A 1 92 ? -7.715 17.172 0.584 1 98.62 92 ALA A N 1
ATOM 676 C CA . ALA A 1 92 ? -8.172 16.344 -0.521 1 98.62 92 ALA A CA 1
ATOM 677 C C . ALA A 1 92 ? -7.473 14.984 -0.511 1 98.62 92 ALA A C 1
ATOM 679 O O . ALA A 1 92 ? -8.102 13.953 -0.763 1 98.62 92 ALA A O 1
ATOM 680 N N . VAL A 1 93 ? -6.207 14.992 -0.206 1 98.5 93 VAL A N 1
ATOM 681 C CA . VAL A 1 93 ? -5.402 13.773 -0.151 1 98.5 93 VAL A CA 1
ATOM 682 C C . VAL A 1 93 ? -5.965 12.828 0.911 1 98.5 93 VAL A C 1
ATOM 684 O O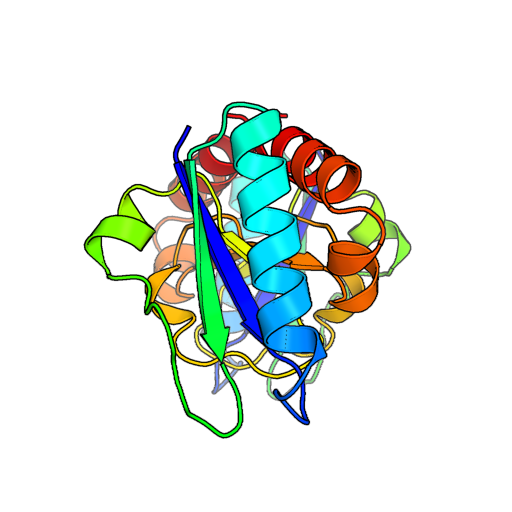 . VAL A 1 93 ? -6.211 11.648 0.638 1 98.5 93 VAL A O 1
ATOM 687 N N . ILE A 1 94 ? -6.211 13.344 2.076 1 98.31 94 ILE A N 1
ATOM 688 C CA . ILE A 1 94 ? -6.676 12.523 3.186 1 98.31 94 ILE A CA 1
ATOM 689 C C . ILE A 1 94 ? -8.07 11.977 2.875 1 98.31 94 ILE A C 1
ATOM 691 O O . ILE A 1 94 ? -8.336 10.789 3.08 1 98.31 94 ILE A O 1
ATOM 695 N N . LYS A 1 95 ? -8.922 12.781 2.318 1 97.62 95 LYS A N 1
ATOM 696 C CA . LYS A 1 95 ? -10.266 12.336 1.966 1 97.62 95 LYS A CA 1
ATOM 697 C C . LYS A 1 95 ? -10.219 11.219 0.929 1 97.62 95 LYS A C 1
ATOM 699 O O . LYS A 1 95 ? -10.945 10.227 1.044 1 97.62 95 LYS A O 1
ATOM 704 N N . LYS A 1 96 ? -9.375 11.391 -0.034 1 96.44 96 LYS A N 1
ATOM 705 C CA . LYS A 1 96 ? -9.234 10.359 -1.062 1 96.44 96 LYS A CA 1
ATOM 706 C C . LYS A 1 96 ? -8.703 9.055 -0.468 1 96.44 96 LYS A C 1
ATOM 708 O O . LYS A 1 96 ? -9.172 7.973 -0.828 1 96.44 96 LYS A O 1
ATOM 713 N N . CYS A 1 97 ? -7.746 9.164 0.427 1 97.38 97 CYS A N 1
ATOM 714 C CA . CYS A 1 97 ? -7.184 7.973 1.06 1 97.38 97 CYS A CA 1
ATOM 715 C C . CYS A 1 97 ? -8.234 7.246 1.889 1 97.38 97 CYS A C 1
ATOM 717 O O . CYS A 1 97 ? -8.336 6.02 1.837 1 97.38 97 CYS A O 1
ATOM 719 N N . VAL A 1 98 ? -9.016 8 2.621 1 96.19 98 VAL A N 1
ATOM 720 C CA . VAL A 1 98 ? -10.07 7.418 3.441 1 96.19 98 VAL A CA 1
ATOM 721 C C . VAL A 1 98 ? -11.109 6.738 2.549 1 96.19 98 VAL A C 1
ATOM 723 O O . VAL A 1 98 ? -11.539 5.617 2.832 1 96.19 98 VAL A O 1
ATOM 726 N N . GLN A 1 99 ? -11.414 7.371 1.438 1 93.81 99 GLN A N 1
ATOM 727 C CA . GLN A 1 99 ? -12.383 6.801 0.506 1 93.81 99 GLN A CA 1
ATOM 728 C C . GLN A 1 99 ? -11.852 5.516 -0.117 1 93.81 99 GLN A C 1
ATOM 730 O O . GLN A 1 99 ? -12.602 4.555 -0.31 1 93.81 99 GLN A O 1
ATOM 735 N N . ALA A 1 100 ? -10.586 5.492 -0.415 1 92.69 100 ALA A N 1
ATOM 736 C CA . ALA A 1 100 ? -9.969 4.34 -1.071 1 92.69 100 ALA A CA 1
ATOM 737 C C . ALA A 1 100 ? -9.891 3.145 -0.126 1 92.69 100 ALA A C 1
ATOM 739 O O . ALA A 1 100 ? -9.781 2 -0.571 1 92.69 100 ALA A O 1
ATOM 740 N N . THR A 1 101 ? -9.93 3.381 1.212 1 90.5 101 THR A N 1
ATOM 741 C CA . THR A 1 101 ? -9.766 2.291 2.17 1 90.5 101 THR A CA 1
ATOM 742 C C . THR A 1 101 ? -11.109 1.927 2.805 1 90.5 101 THR A C 1
ATOM 744 O O . THR A 1 101 ? -11.195 0.957 3.561 1 90.5 101 THR A O 1
ATOM 747 N N . GLN A 1 102 ? -12.172 2.646 2.715 1 75.94 102 GLN A N 1
ATOM 748 C CA . GLN A 1 102 ? -13.492 2.379 3.273 1 75.94 102 GLN A CA 1
ATOM 749 C C . GLN A 1 102 ? -14.43 1.805 2.217 1 75.94 102 GLN A C 1
ATOM 751 O O . GLN A 1 102 ? -15.477 1.235 2.547 1 75.94 102 GLN A O 1
ATOM 756 N N . LYS A 1 103 ? -14.039 1.563 0.998 1 54.69 103 LYS A N 1
ATOM 757 C CA . LYS A 1 103 ? -15.031 1.035 0.067 1 54.69 103 LYS A CA 1
ATOM 758 C C . LYS A 1 103 ? -15.078 -0.489 0.121 1 54.69 103 LYS A C 1
ATOM 760 O O . LYS A 1 103 ? -14.055 -1.141 0.332 1 54.69 103 LYS A O 1
ATOM 765 N N . MET B 1 1 ? -15.898 -6.836 -8.094 1 92.5 1 MET B N 1
ATOM 766 C CA . MET B 1 1 ? -14.758 -6.02 -7.707 1 92.5 1 MET B CA 1
ATOM 767 C C . MET B 1 1 ? -13.484 -6.5 -8.398 1 92.5 1 MET B C 1
ATOM 769 O O . MET B 1 1 ? -13.234 -7.707 -8.484 1 92.5 1 MET B O 1
ATOM 773 N N . LYS B 1 2 ? -12.734 -5.547 -8.961 1 97.25 2 LYS B N 1
ATOM 774 C CA . LYS B 1 2 ? -11.492 -5.879 -9.656 1 97.25 2 LYS B CA 1
ATOM 775 C C . LYS B 1 2 ? -10.281 -5.66 -8.758 1 97.25 2 LYS B C 1
ATOM 777 O O . LYS B 1 2 ? -10.141 -4.598 -8.141 1 97.25 2 LYS B O 1
ATOM 782 N N . ILE B 1 3 ? -9.461 -6.711 -8.695 1 98.25 3 ILE B N 1
ATOM 783 C CA . ILE B 1 3 ? -8.234 -6.676 -7.906 1 98.25 3 ILE B CA 1
ATOM 784 C C . ILE B 1 3 ? -7.047 -7.062 -8.789 1 98.25 3 ILE B C 1
ATOM 786 O O . ILE B 1 3 ? -7.16 -7.938 -9.641 1 98.25 3 ILE B O 1
ATOM 790 N N . VAL B 1 4 ? -5.984 -6.41 -8.578 1 98.81 4 VAL B N 1
ATOM 791 C CA . VAL B 1 4 ? -4.754 -6.816 -9.25 1 98.81 4 VAL B CA 1
ATOM 792 C C . VAL B 1 4 ? -3.652 -7.051 -8.219 1 98.81 4 VAL B C 1
ATOM 794 O O . VAL B 1 4 ? -3.811 -6.715 -7.047 1 98.81 4 VAL B O 1
ATOM 797 N N . GLY B 1 5 ? -2.539 -7.695 -8.656 1 98.75 5 GLY B N 1
ATOM 798 C CA . GLY B 1 5 ? -1.432 -7.934 -7.742 1 98.75 5 GLY B CA 1
ATOM 799 C C . GLY B 1 5 ? -0.156 -8.352 -8.445 1 98.75 5 GLY B C 1
ATOM 800 O O . GLY B 1 5 ? -0.148 -8.539 -9.664 1 98.75 5 GLY B O 1
ATOM 801 N N . ILE B 1 6 ? 0.907 -8.406 -7.695 1 98.5 6 ILE B N 1
ATOM 802 C CA . ILE B 1 6 ? 2.213 -8.844 -8.172 1 98.5 6 ILE B CA 1
ATOM 803 C C . ILE B 1 6 ? 2.775 -9.914 -7.238 1 98.5 6 ILE B C 1
ATOM 805 O O . ILE B 1 6 ? 2.77 -9.742 -6.02 1 98.5 6 ILE B O 1
ATOM 809 N N . ALA B 1 7 ? 3.176 -11.023 -7.836 1 98.31 7 ALA B N 1
ATOM 810 C CA . ALA B 1 7 ? 3.924 -12.047 -7.113 1 98.31 7 ALA B CA 1
ATOM 811 C C . ALA B 1 7 ? 5.383 -12.078 -7.562 1 98.31 7 ALA B C 1
ATOM 813 O O . ALA B 1 7 ? 5.668 -12.062 -8.766 1 98.31 7 ALA B O 1
ATOM 814 N N . ALA B 1 8 ? 6.281 -12.055 -6.559 1 96.62 8 ALA B N 1
ATOM 815 C CA . ALA B 1 8 ? 7.703 -12.078 -6.891 1 96.62 8 ALA B CA 1
ATOM 816 C C . ALA B 1 8 ? 8.508 -12.773 -5.797 1 96.62 8 ALA B C 1
ATOM 818 O O . ALA B 1 8 ? 8.305 -12.523 -4.609 1 96.62 8 ALA B O 1
ATOM 819 N N . CYS B 1 9 ? 9.406 -13.594 -6.113 1 89.56 9 CYS B N 1
ATOM 820 C CA . CYS B 1 9 ? 10.391 -14.164 -5.207 1 89.56 9 CYS B CA 1
ATOM 821 C C . CYS B 1 9 ? 11.781 -14.148 -5.828 1 89.56 9 CYS B C 1
ATOM 823 O O . CYS B 1 9 ? 11.922 -14.102 -7.055 1 89.56 9 CYS B O 1
ATOM 825 N N . PRO B 1 10 ? 12.789 -14.109 -5.02 1 77.94 10 PRO B N 1
ATOM 826 C CA . PRO B 1 10 ? 14.156 -13.992 -5.539 1 77.94 10 PRO B CA 1
ATOM 827 C C . PRO B 1 10 ? 14.469 -15.023 -6.621 1 77.94 10 PRO B C 1
ATOM 829 O O . PRO B 1 10 ? 15.023 -14.68 -7.664 1 77.94 10 PRO B O 1
ATOM 832 N N . ALA B 1 11 ? 14.086 -16.25 -6.391 1 75.62 11 ALA B N 1
ATOM 833 C CA . ALA B 1 11 ? 14.414 -17.266 -7.387 1 75.62 11 ALA B CA 1
ATOM 834 C C . ALA B 1 11 ? 13.383 -17.281 -8.516 1 75.62 11 ALA B C 1
ATOM 836 O O . ALA B 1 11 ? 13.711 -17.609 -9.656 1 75.62 11 ALA B O 1
ATOM 837 N N . GLY B 1 12 ? 12.203 -16.75 -8.281 1 69.94 12 GLY B N 1
ATOM 838 C CA . GLY B 1 12 ? 11.109 -16.562 -9.219 1 69.94 12 GLY B CA 1
ATOM 839 C C . GLY B 1 12 ? 10.672 -17.844 -9.883 1 69.94 12 GLY B C 1
ATOM 840 O O . GLY B 1 12 ? 9.859 -17.828 -10.812 1 69.94 12 GLY B O 1
ATOM 841 N N . LEU B 1 13 ? 11.203 -18.906 -9.43 1 77.62 13 LEU B N 1
ATOM 842 C CA . LEU B 1 13 ? 10.984 -20.125 -10.195 1 77.62 13 LEU B CA 1
ATOM 843 C C . LEU B 1 13 ? 9.711 -20.844 -9.734 1 77.62 13 LEU B C 1
ATOM 845 O O . LEU B 1 13 ? 8.844 -21.156 -10.555 1 77.62 13 LEU B O 1
ATOM 849 N N . ALA B 1 14 ? 9.57 -21.172 -8.555 1 88.88 14 ALA B N 1
ATOM 850 C CA . ALA B 1 14 ? 8.422 -21.969 -8.141 1 88.88 14 ALA B CA 1
ATOM 851 C C . ALA B 1 14 ? 7.441 -21.141 -7.316 1 88.88 14 ALA B C 1
ATOM 853 O O . ALA B 1 14 ? 6.246 -21.109 -7.617 1 88.88 14 ALA B O 1
ATOM 854 N N . HIS B 1 15 ? 7.91 -20.344 -6.457 1 94.75 15 HIS B N 1
ATOM 855 C CA . HIS B 1 15 ? 7.027 -19.672 -5.516 1 94.75 15 HIS B CA 1
ATOM 856 C C . HIS B 1 15 ? 6.207 -18.594 -6.211 1 94.75 15 HIS B C 1
ATOM 858 O O . HIS B 1 15 ? 5.035 -18.391 -5.883 1 94.75 15 HIS B O 1
ATOM 864 N N . THR B 1 16 ? 6.855 -17.984 -7.215 1 96.75 16 THR B N 1
ATOM 865 C CA . THR B 1 16 ? 6.191 -16.891 -7.922 1 96.75 16 THR B CA 1
ATOM 866 C C . THR B 1 16 ? 4.945 -17.391 -8.641 1 96.75 16 THR B C 1
ATOM 868 O O . THR B 1 16 ? 3.832 -16.953 -8.352 1 96.75 16 THR B O 1
ATOM 871 N N . PRO B 1 17 ? 5.121 -18.406 -9.484 1 95.94 17 PRO B N 1
ATOM 872 C CA . PRO B 1 17 ? 3.914 -18.906 -10.148 1 95.94 17 PRO B CA 1
ATOM 873 C C . PRO B 1 17 ? 2.951 -19.594 -9.188 1 95.94 17 PRO B C 1
ATOM 875 O O . PRO B 1 17 ? 1.734 -19.547 -9.391 1 95.94 17 PRO B O 1
ATOM 878 N N . MET B 1 18 ? 3.412 -20.172 -8.133 1 97.25 18 MET B N 1
ATOM 879 C CA . MET B 1 18 ? 2.557 -20.812 -7.141 1 97.25 18 MET B CA 1
ATOM 880 C C . MET B 1 18 ? 1.664 -19.781 -6.445 1 97.25 18 MET B C 1
ATOM 882 O O . MET B 1 18 ? 0.458 -20 -6.309 1 97.25 18 MET B O 1
ATOM 886 N N . ALA B 1 19 ? 2.23 -18.734 -6.066 1 98.06 19 ALA B N 1
ATOM 887 C CA . ALA B 1 19 ? 1.484 -17.688 -5.375 1 98.06 19 ALA B CA 1
A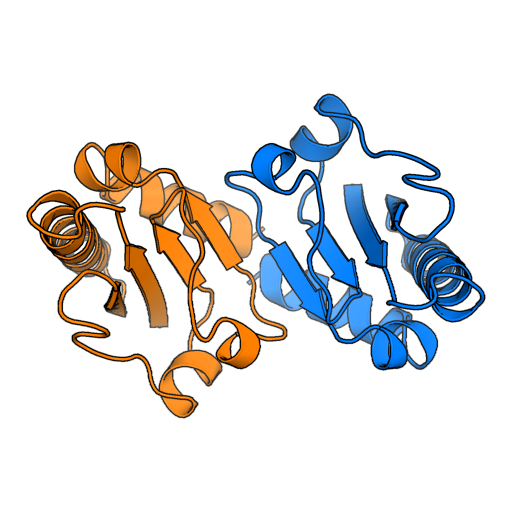TOM 888 C C . ALA B 1 19 ? 0.459 -17.031 -6.305 1 98.06 19 ALA B C 1
ATOM 890 O O . ALA B 1 19 ? -0.695 -16.828 -5.922 1 98.06 19 ALA B O 1
ATOM 891 N N . ALA B 1 20 ? 0.902 -16.781 -7.523 1 98.25 20 ALA B N 1
ATOM 892 C CA . ALA B 1 20 ? 0.003 -16.156 -8.492 1 98.25 20 ALA B CA 1
ATOM 893 C C . ALA B 1 20 ? -1.22 -17.031 -8.75 1 98.25 20 ALA B C 1
ATOM 895 O O . ALA B 1 20 ? -2.357 -16.562 -8.648 1 98.25 20 ALA B O 1
ATOM 896 N N . LYS B 1 21 ? -0.961 -18.25 -8.992 1 98.31 21 LYS B N 1
ATOM 897 C CA . LYS B 1 21 ? -2.047 -19.188 -9.289 1 98.31 21 LYS B CA 1
ATOM 898 C C . LYS B 1 21 ? -2.953 -19.375 -8.078 1 98.31 21 LYS B C 1
ATOM 900 O O . LYS B 1 21 ? -4.18 -19.422 -8.211 1 98.31 21 LYS B O 1
ATOM 905 N N . ALA B 1 22 ? -2.346 -19.5 -6.914 1 98.69 22 ALA B N 1
ATOM 906 C CA . ALA B 1 22 ? -3.119 -19.672 -5.688 1 98.69 22 ALA B CA 1
ATOM 907 C C . ALA B 1 22 ? -4.051 -18.484 -5.453 1 98.69 22 ALA B C 1
ATOM 909 O O . ALA B 1 22 ? -5.234 -18.672 -5.156 1 98.69 22 ALA B O 1
ATOM 910 N N . LEU B 1 23 ? -3.586 -17.344 -5.625 1 98.88 23 LEU B N 1
ATOM 911 C CA . LEU B 1 23 ? -4.383 -16.141 -5.375 1 98.88 23 LEU B CA 1
ATOM 912 C C . LEU B 1 23 ? -5.465 -15.977 -6.438 1 98.88 23 LEU B C 1
ATOM 914 O O . LEU B 1 23 ? -6.602 -15.617 -6.121 1 98.88 23 LEU B O 1
ATOM 918 N N . GLU B 1 24 ? -5.117 -16.234 -7.695 1 98.81 24 GLU B N 1
ATOM 919 C CA . GLU B 1 24 ? -6.117 -16.125 -8.75 1 98.81 24 GLU B CA 1
ATOM 920 C C . GLU B 1 24 ? -7.242 -17.141 -8.555 1 98.81 24 GLU B C 1
ATOM 922 O O . GLU B 1 24 ? -8.422 -16.797 -8.695 1 98.81 24 GLU B O 1
ATOM 927 N N . LYS B 1 25 ? -6.855 -18.312 -8.25 1 98.75 25 LYS B N 1
ATOM 928 C CA . LYS B 1 25 ? -7.863 -19.344 -8 1 98.75 25 LYS B CA 1
ATOM 929 C C . LYS B 1 25 ? -8.75 -18.969 -6.816 1 98.75 25 LYS B C 1
ATOM 931 O O . LYS B 1 25 ? -9.977 -19.094 -6.891 1 98.75 25 LYS B O 1
ATOM 936 N N . ALA B 1 26 ? -8.164 -18.547 -5.738 1 98.81 26 ALA B N 1
ATOM 937 C CA . ALA B 1 26 ? -8.914 -18.125 -4.551 1 98.81 26 ALA B CA 1
ATOM 938 C C . ALA B 1 26 ? -9.812 -16.922 -4.863 1 98.81 26 ALA B C 1
ATOM 940 O O . ALA B 1 26 ? -10.945 -16.859 -4.383 1 98.81 26 ALA B O 1
ATOM 941 N N . GLY B 1 27 ? -9.242 -15.977 -5.633 1 98.44 27 GLY B N 1
ATOM 942 C CA . GLY B 1 27 ? -10.055 -14.844 -6.051 1 98.44 27 GLY B CA 1
ATOM 943 C C . GLY B 1 27 ? -11.328 -15.258 -6.773 1 98.44 27 GLY B C 1
ATOM 944 O O . GLY B 1 27 ? -12.414 -14.789 -6.441 1 98.44 27 GLY B O 1
ATOM 945 N N . ALA B 1 28 ? -11.164 -16.172 -7.684 1 98.44 28 ALA B N 1
ATOM 946 C CA . ALA B 1 28 ? -12.305 -16.672 -8.438 1 98.44 28 ALA B CA 1
ATOM 947 C C . ALA B 1 28 ? -13.312 -17.359 -7.52 1 98.44 28 ALA B C 1
ATOM 949 O O . ALA B 1 28 ? -14.516 -17.125 -7.621 1 98.44 28 ALA B O 1
ATOM 950 N N . LYS B 1 29 ? -12.828 -18.094 -6.672 1 98.44 29 LYS B N 1
ATOM 951 C CA . LYS B 1 29 ? -13.672 -18.828 -5.738 1 98.44 29 LYS B CA 1
ATOM 952 C C . LYS B 1 29 ? -14.492 -17.875 -4.871 1 98.44 29 LYS B C 1
ATOM 954 O O . LYS B 1 29 ? -15.656 -18.156 -4.562 1 98.44 29 LYS B O 1
ATOM 959 N N . LEU B 1 30 ? -13.914 -16.844 -4.516 1 98.12 30 LEU B N 1
ATOM 960 C CA . LEU B 1 30 ? -14.547 -15.883 -3.611 1 98.12 30 LEU B CA 1
ATOM 961 C C . LEU B 1 30 ? -15.391 -14.875 -4.391 1 98.12 30 LEU B C 1
ATOM 963 O O . LEU B 1 30 ? -16.062 -14.023 -3.795 1 98.12 30 LEU B O 1
ATOM 967 N N . GLY B 1 31 ? -15.25 -14.93 -5.703 1 98 31 GLY B N 1
ATOM 968 C CA . GLY B 1 31 ? -16.094 -14.078 -6.527 1 98 31 GLY B CA 1
ATOM 969 C C . GLY B 1 31 ? -15.414 -12.781 -6.934 1 98 31 GLY B C 1
ATOM 970 O O . GLY B 1 31 ? -16.078 -11.82 -7.312 1 98 31 GLY B O 1
ATOM 971 N N . TYR B 1 32 ? -14.109 -12.719 -6.855 1 98 32 TYR B N 1
ATOM 972 C CA . TYR B 1 32 ? -13.352 -11.531 -7.258 1 98 32 TYR B CA 1
ATOM 973 C C . TYR B 1 32 ? -12.656 -11.758 -8.594 1 98 32 TYR B C 1
ATOM 975 O O . TYR B 1 32 ? -12.273 -12.883 -8.914 1 98 32 TYR B O 1
ATOM 983 N N . ASP B 1 33 ? -12.617 -10.711 -9.352 1 98.12 33 ASP B N 1
ATOM 984 C CA . ASP B 1 33 ? -11.773 -10.703 -10.547 1 98.12 33 ASP B CA 1
ATOM 985 C C . ASP B 1 33 ? -10.344 -10.297 -10.203 1 98.12 33 ASP B C 1
ATOM 987 O O . ASP B 1 33 ? -10.031 -9.109 -10.125 1 98.12 33 ASP B O 1
ATOM 991 N N . LEU B 1 34 ? -9.5 -11.312 -9.984 1 98.69 34 LEU B N 1
ATOM 992 C CA . LEU B 1 34 ? -8.133 -11.07 -9.523 1 98.69 34 LEU B CA 1
ATOM 993 C C . LEU B 1 34 ? -7.121 -11.469 -10.586 1 98.69 34 LEU B C 1
ATOM 995 O O . LEU B 1 34 ? -7.082 -12.625 -11.008 1 98.69 34 LEU B O 1
ATOM 999 N N . LYS B 1 35 ? -6.297 -10.531 -11.008 1 98.81 35 LYS B N 1
ATOM 1000 C CA . LYS B 1 35 ? -5.203 -10.766 -11.945 1 98.81 35 LYS B CA 1
ATOM 1001 C C . LYS B 1 35 ? -3.85 -10.562 -11.273 1 98.81 35 LYS B C 1
ATOM 1003 O O . LYS B 1 35 ? -3.623 -9.547 -10.609 1 98.81 35 LYS B O 1
ATOM 1008 N N . MET B 1 36 ? -2.955 -11.523 -11.523 1 98.75 36 MET B N 1
ATOM 1009 C CA . MET B 1 36 ? -1.632 -11.453 -10.906 1 98.75 36 MET B CA 1
ATOM 1010 C C . MET B 1 36 ? -0.546 -11.32 -11.969 1 98.75 36 MET B C 1
ATOM 1012 O O . MET B 1 36 ? -0.458 -12.141 -12.883 1 98.75 36 MET B O 1
ATOM 1016 N N . GLU B 1 37 ? 0.237 -10.328 -11.836 1 98.56 37 GLU B N 1
ATOM 1017 C CA . GLU B 1 37 ? 1.503 -10.219 -12.555 1 98.56 37 GLU B CA 1
ATOM 1018 C C . GLU B 1 37 ? 2.615 -10.969 -11.828 1 98.56 37 GLU B C 1
ATOM 1020 O O . GLU B 1 37 ? 2.709 -10.914 -10.594 1 98.56 37 GLU B O 1
ATOM 1025 N N . GLN B 1 38 ? 3.475 -11.641 -12.57 1 96.88 38 GLN B N 1
ATOM 1026 C CA . GLN B 1 38 ? 4.617 -12.359 -12.016 1 96.88 38 GLN B CA 1
ATOM 1027 C C . GLN B 1 38 ? 5.93 -11.664 -12.383 1 96.88 38 GLN B C 1
ATOM 1029 O O . GLN B 1 38 ? 6.141 -11.289 -13.531 1 96.88 38 GLN B O 1
ATOM 1034 N N . GLN B 1 39 ? 6.805 -11.5 -11.375 1 96 39 GLN B N 1
ATOM 1035 C CA . GLN B 1 39 ? 8.141 -10.953 -11.609 1 96 39 GLN B CA 1
ATOM 1036 C C . GLN B 1 39 ? 9.219 -11.898 -11.102 1 96 39 GLN B C 1
ATOM 1038 O O . GLN B 1 39 ? 9.125 -12.414 -9.984 1 96 39 GLN B O 1
ATOM 1043 N N . GLY B 1 40 ? 10.172 -12.117 -11.867 1 90.12 40 GLY B N 1
ATOM 1044 C CA . GLY B 1 40 ? 11.297 -12.977 -11.531 1 90.12 40 GLY B CA 1
ATOM 1045 C C . GLY B 1 40 ? 12.375 -12.984 -12.594 1 90.12 40 GLY B C 1
ATOM 1046 O O . GLY B 1 40 ? 12.633 -11.961 -13.234 1 90.12 40 GLY B O 1
ATOM 1047 N N . SER B 1 41 ? 13.055 -14.148 -12.648 1 86.31 41 SER B N 1
ATOM 1048 C CA . SER B 1 41 ? 14.18 -14.289 -13.578 1 86.31 41 SER B CA 1
ATOM 1049 C C . SER B 1 41 ? 13.719 -14.156 -15.023 1 86.31 41 SER B C 1
ATOM 1051 O O . SER B 1 41 ? 14.5 -13.75 -15.891 1 86.31 41 SER B O 1
ATOM 1053 N N . MET B 1 42 ? 12.477 -14.438 -15.312 1 84.62 42 MET B N 1
ATOM 1054 C CA . MET B 1 42 ? 11.922 -14.359 -16.656 1 84.62 42 MET B CA 1
ATOM 1055 C C . MET B 1 42 ? 11.383 -12.961 -16.938 1 84.62 42 MET B C 1
ATOM 1057 O O . MET B 1 42 ? 10.812 -12.719 -18.016 1 84.62 42 MET B O 1
ATOM 1061 N N . GLY B 1 43 ? 11.578 -12.078 -16.031 1 88.88 43 GLY B N 1
ATOM 1062 C CA . GLY B 1 43 ? 10.992 -10.758 -16.188 1 88.88 43 GLY B CA 1
ATOM 1063 C C . GLY B 1 43 ? 9.555 -10.68 -15.695 1 88.88 43 GLY B C 1
ATOM 1064 O O . GLY B 1 43 ? 9.219 -11.242 -14.648 1 88.88 43 GLY B O 1
ATOM 1065 N N . GLN B 1 44 ? 8.781 -9.883 -16.422 1 92.94 44 GLN B N 1
ATOM 1066 C CA . GLN B 1 44 ? 7.371 -9.742 -16.062 1 92.94 44 GLN B CA 1
ATOM 1067 C C . GLN B 1 44 ? 6.496 -10.648 -16.922 1 92.94 44 GLN B C 1
ATOM 1069 O O . GLN B 1 44 ? 6.582 -10.617 -18.156 1 92.94 44 GLN B O 1
ATOM 1074 N N . VAL B 1 45 ? 5.742 -11.492 -16.297 1 94.19 45 VAL B N 1
ATOM 1075 C CA . VAL B 1 45 ? 4.766 -12.359 -16.953 1 94.19 45 VAL B CA 1
ATOM 1076 C C . VAL B 1 45 ? 3.355 -11.945 -16.531 1 94.19 45 VAL B C 1
ATOM 1078 O O . VAL B 1 45 ? 3.094 -11.68 -15.359 1 94.19 45 VAL B O 1
ATOM 1081 N N . ASN B 1 46 ? 2.344 -11.82 -17.516 1 97.38 46 ASN B N 1
ATOM 1082 C CA . ASN B 1 46 ? 0.975 -11.375 -17.281 1 97.38 46 ASN B CA 1
ATOM 1083 C C . ASN B 1 46 ? 0.939 -9.961 -16.703 1 97.38 46 ASN B C 1
ATOM 1085 O O . ASN B 1 46 ? 0.273 -9.711 -15.695 1 97.38 46 ASN B O 1
ATOM 1089 N N . LYS B 1 47 ? 1.615 -9.094 -17.359 1 97.69 47 LYS B N 1
ATOM 1090 C CA . LYS B 1 47 ? 1.829 -7.73 -16.891 1 97.69 47 LYS B CA 1
ATOM 1091 C C . LYS B 1 47 ? 0.503 -6.996 -16.719 1 97.69 47 LYS B C 1
ATOM 1093 O O . LYS B 1 47 ? -0.382 -7.09 -17.562 1 97.69 47 LYS B O 1
ATOM 1098 N N . ILE B 1 48 ? 0.337 -6.277 -15.586 1 98.38 48 ILE B N 1
ATOM 1099 C CA . ILE B 1 48 ? -0.813 -5.414 -15.336 1 98.38 48 ILE B CA 1
ATOM 1100 C C . ILE B 1 48 ? -0.656 -4.105 -16.109 1 98.38 48 ILE B C 1
ATOM 1102 O O . ILE B 1 48 ? 0.353 -3.41 -15.961 1 98.38 48 ILE B O 1
ATOM 1106 N N . THR B 1 49 ? -1.646 -3.758 -16.875 1 97.75 49 THR B N 1
ATOM 1107 C CA . THR B 1 49 ? -1.605 -2.514 -17.641 1 97.75 49 THR B CA 1
ATOM 1108 C C . THR B 1 49 ? -2.006 -1.33 -16.766 1 97.75 49 THR B C 1
ATOM 1110 O O . THR B 1 49 ? -2.551 -1.515 -15.672 1 97.75 49 THR B O 1
ATOM 1113 N N . GLU B 1 50 ? -1.724 -0.177 -17.328 1 96.81 50 GLU B N 1
ATOM 1114 C CA . GLU B 1 50 ? -2.123 1.035 -16.609 1 96.81 50 GLU B CA 1
ATOM 1115 C C . GLU B 1 50 ? -3.637 1.092 -16.422 1 96.81 50 GLU B C 1
ATOM 1117 O O . GLU B 1 50 ? -4.125 1.545 -15.391 1 96.81 50 GLU B O 1
ATOM 1122 N N . GLU B 1 51 ? -4.371 0.733 -17.453 1 97.56 51 GLU B N 1
ATOM 1123 C CA . GLU B 1 51 ? -5.828 0.731 -17.391 1 97.56 51 GLU B CA 1
ATOM 1124 C C . GLU B 1 51 ? -6.336 -0.23 -16.312 1 97.56 51 GLU B C 1
ATOM 1126 O O . GLU B 1 51 ? -7.246 0.103 -15.555 1 97.56 51 GLU B O 1
ATOM 1131 N N . GLU B 1 52 ? -5.746 -1.404 -16.219 1 98.19 52 GLU B N 1
ATOM 1132 C CA . GL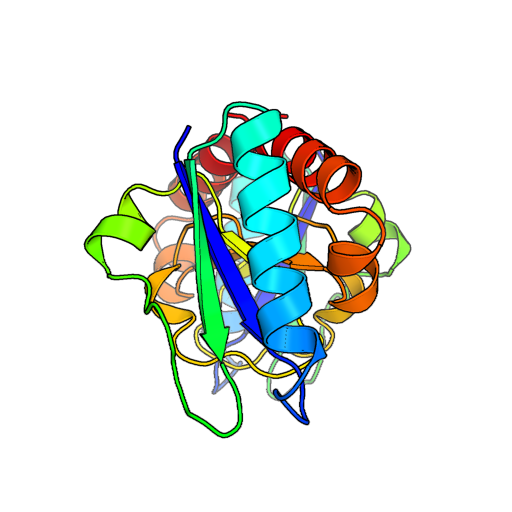U B 1 52 ? -6.121 -2.391 -15.211 1 98.19 52 GLU B CA 1
ATOM 1133 C C . GLU B 1 52 ? -5.797 -1.889 -13.812 1 98.19 52 GLU B C 1
ATOM 1135 O O . GLU B 1 52 ? -6.574 -2.096 -12.875 1 98.19 52 GLU B O 1
ATOM 1140 N N . ALA B 1 53 ? -4.633 -1.27 -13.648 1 98.12 53 ALA B N 1
ATOM 1141 C CA . ALA B 1 53 ? -4.227 -0.685 -12.375 1 98.12 53 ALA B CA 1
ATOM 1142 C C . ALA B 1 53 ? -5.219 0.381 -11.914 1 98.12 53 ALA B C 1
ATOM 1144 O O . ALA B 1 53 ? -5.602 0.421 -10.75 1 98.12 53 ALA B O 1
ATOM 1145 N N . LYS B 1 54 ? -5.676 1.136 -12.859 1 96.19 54 LYS B N 1
ATOM 1146 C CA . LYS B 1 54 ? -6.605 2.221 -12.555 1 96.19 54 LYS B CA 1
ATOM 1147 C C . LYS B 1 54 ? -7.965 1.677 -12.125 1 96.19 54 LYS B C 1
ATOM 1149 O O . LYS B 1 54 ? -8.609 2.236 -11.234 1 96.19 54 LYS B O 1
ATOM 1154 N N . GLU B 1 55 ? -8.352 0.658 -12.688 1 96.94 55 GLU B N 1
ATOM 1155 C CA . GLU B 1 55 ? -9.68 0.104 -12.445 1 96.94 55 GLU B CA 1
ATOM 1156 C C . GLU B 1 55 ? -9.703 -0.727 -11.164 1 96.94 55 GLU B C 1
ATOM 1158 O O . GLU B 1 55 ? -10.773 -0.997 -10.609 1 96.94 55 GLU B O 1
ATOM 1163 N N . ALA B 1 56 ? -8.547 -1.156 -10.742 1 97.62 56 ALA B N 1
ATOM 1164 C CA . ALA B 1 56 ? -8.461 -2.059 -9.594 1 97.62 56 ALA B CA 1
ATOM 1165 C C . ALA B 1 56 ? -8.852 -1.346 -8.305 1 97.62 56 ALA B C 1
ATOM 1167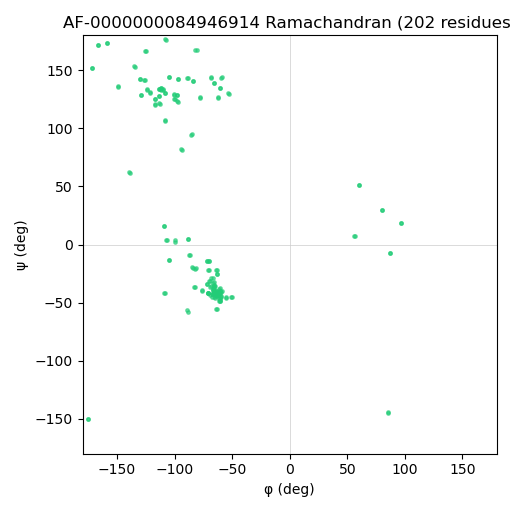 O O . ALA B 1 56 ? -8.508 -0.178 -8.102 1 97.62 56 ALA B O 1
ATOM 1168 N N . ALA B 1 57 ? -9.508 -2.053 -7.422 1 96.5 57 ALA B N 1
ATOM 1169 C CA . ALA B 1 57 ? -9.867 -1.521 -6.109 1 96.5 57 ALA B CA 1
ATOM 1170 C C . ALA B 1 57 ? -8.633 -1.381 -5.219 1 96.5 57 ALA B C 1
ATOM 1172 O O . ALA B 1 57 ? -8.484 -0.383 -4.508 1 96.5 57 ALA B O 1
ATOM 1173 N N . PHE B 1 58 ? -7.812 -2.332 -5.27 1 98.06 58 PHE B N 1
ATOM 1174 C CA . PHE B 1 58 ? -6.551 -2.324 -4.539 1 98.06 58 PHE B CA 1
ATOM 1175 C C . PHE B 1 58 ? -5.559 -3.301 -5.16 1 98.06 58 PHE B C 1
ATOM 1177 O O . PHE B 1 58 ? -5.895 -4.02 -6.102 1 98.06 58 PHE B O 1
ATOM 1184 N N . VAL B 1 59 ? -4.316 -3.262 -4.645 1 98.62 59 VAL B N 1
ATOM 1185 C CA . VAL B 1 59 ? -3.227 -4.062 -5.191 1 98.62 59 VAL B CA 1
ATOM 1186 C C . VAL B 1 59 ? -2.66 -4.973 -4.105 1 98.62 59 VAL B C 1
ATOM 1188 O O . VAL B 1 59 ? -2.406 -4.531 -2.984 1 98.62 59 VAL B O 1
ATOM 1191 N N . ILE B 1 60 ? -2.521 -6.219 -4.43 1 98.75 60 ILE B N 1
ATOM 1192 C CA . ILE B 1 60 ? -1.845 -7.152 -3.535 1 98.75 60 ILE B CA 1
ATOM 1193 C C . ILE B 1 60 ? -0.41 -7.371 -4.008 1 98.75 60 ILE B C 1
ATOM 1195 O O . ILE B 1 60 ? -0.179 -7.738 -5.164 1 98.75 60 ILE B O 1
ATOM 1199 N N . VAL B 1 61 ? 0.54 -7.16 -3.148 1 98.5 61 VAL B N 1
ATOM 1200 C CA . VAL B 1 61 ? 1.933 -7.488 -3.436 1 98.5 61 VAL B CA 1
ATOM 1201 C C . VAL B 1 61 ? 2.355 -8.703 -2.615 1 98.5 61 VAL B C 1
ATOM 1203 O O . VAL B 1 61 ? 2.514 -8.617 -1.396 1 98.5 61 VAL B O 1
ATOM 1206 N N . ALA B 1 62 ? 2.49 -9.805 -3.289 1 98.12 62 ALA B N 1
ATOM 1207 C CA . ALA B 1 62 ? 2.943 -11.055 -2.691 1 98.12 62 ALA B CA 1
ATOM 1208 C C . ALA B 1 62 ? 4.449 -11.227 -2.855 1 98.12 62 ALA B C 1
ATOM 1210 O O . ALA B 1 62 ? 4.906 -11.922 -3.768 1 98.12 62 ALA B O 1
ATOM 1211 N N . SER B 1 63 ? 5.203 -10.586 -1.953 1 96.38 63 SER B N 1
ATOM 1212 C CA . SER B 1 63 ? 6.652 -10.602 -2.117 1 96.38 63 SER B CA 1
ATOM 1213 C C . SER B 1 63 ? 7.355 -10 -0.907 1 96.38 63 SER B C 1
ATOM 1215 O O . SER B 1 63 ? 6.793 -9.141 -0.22 1 96.38 63 SER B O 1
ATOM 1217 N N . ASP B 1 64 ? 8.555 -10.469 -0.703 1 89 64 ASP B N 1
ATOM 1218 C CA . ASP B 1 64 ? 9.414 -9.797 0.271 1 89 64 ASP B CA 1
ATOM 1219 C C . ASP B 1 64 ? 10.523 -9.016 -0.423 1 89 64 ASP B C 1
ATOM 1221 O O . ASP B 1 64 ? 11.367 -8.406 0.239 1 89 64 ASP B O 1
ATOM 1225 N N . GLN B 1 65 ? 10.477 -9.016 -1.784 1 89.81 65 GLN B N 1
ATOM 1226 C CA . GLN B 1 65 ? 11.539 -8.352 -2.541 1 89.81 65 GLN B CA 1
ATOM 1227 C C . GLN B 1 65 ? 11.031 -7.062 -3.184 1 89.81 65 GLN B C 1
ATOM 1229 O O . GLN B 1 65 ? 9.836 -6.77 -3.137 1 89.81 65 GLN B O 1
ATOM 1234 N N . LYS B 1 66 ? 12 -6.43 -3.799 1 88.56 66 LYS B N 1
ATOM 1235 C CA . LYS B 1 66 ? 11.656 -5.223 -4.543 1 88.56 66 LYS B CA 1
ATOM 1236 C C . LYS B 1 66 ? 10.758 -5.547 -5.734 1 88.56 66 LYS B C 1
ATOM 1238 O O . LYS B 1 66 ? 10.992 -6.531 -6.441 1 88.56 66 LYS B O 1
ATOM 1243 N N . ILE B 1 67 ? 9.797 -4.656 -5.879 1 94.44 67 ILE B N 1
ATOM 1244 C CA . ILE B 1 67 ? 8.852 -4.816 -6.973 1 94.44 67 ILE B CA 1
ATOM 1245 C C . ILE B 1 67 ? 9.055 -3.705 -8 1 94.44 67 ILE B C 1
ATOM 1247 O O . ILE B 1 67 ? 9.234 -2.541 -7.637 1 94.44 67 ILE B O 1
ATOM 1251 N N . LEU B 1 68 ? 9.062 -4.102 -9.258 1 92.94 68 LEU B N 1
ATOM 1252 C CA . LEU B 1 68 ? 9.219 -3.131 -10.336 1 92.94 68 LEU B CA 1
ATOM 1253 C C . LEU B 1 68 ? 7.867 -2.584 -10.773 1 92.94 68 LEU B C 1
ATOM 1255 O O . LEU B 1 68 ? 6.883 -3.324 -10.836 1 92.94 68 LEU B O 1
ATOM 1259 N N . GLY B 1 69 ? 7.879 -1.283 -11.109 1 94.31 69 GLY B N 1
ATOM 1260 C CA . GLY B 1 69 ? 6.723 -0.686 -11.758 1 94.31 69 GLY B CA 1
ATOM 1261 C C . GLY B 1 69 ? 5.609 -0.337 -10.789 1 94.31 69 GLY B C 1
ATOM 1262 O O . GLY B 1 69 ? 4.43 -0.376 -11.141 1 94.31 69 GLY B O 1
ATOM 1263 N N . MET B 1 70 ? 5.934 -0.027 -9.555 1 95.06 70 MET B N 1
ATOM 1264 C CA . MET B 1 70 ? 4.93 0.269 -8.539 1 95.06 70 MET B CA 1
ATOM 1265 C C . MET B 1 70 ? 4.277 1.622 -8.797 1 95.06 70 MET B C 1
ATOM 1267 O O . MET B 1 70 ? 3.223 1.926 -8.234 1 95.06 70 MET B O 1
ATOM 1271 N N . GLU B 1 71 ? 4.867 2.461 -9.68 1 93.94 71 GLU B N 1
ATOM 1272 C CA . GLU B 1 71 ? 4.348 3.795 -9.969 1 93.94 71 GLU B CA 1
ATOM 1273 C C . GLU B 1 71 ? 2.961 3.725 -10.602 1 93.94 71 GLU B C 1
ATOM 1275 O O . GLU B 1 71 ? 2.16 4.652 -10.461 1 93.94 71 GLU B O 1
ATOM 1280 N N . ARG B 1 72 ? 2.621 2.623 -11.18 1 95.69 72 ARG B N 1
ATOM 1281 C CA . ARG B 1 72 ? 1.329 2.461 -11.844 1 95.69 72 ARG B CA 1
ATOM 1282 C C . ARG B 1 72 ? 0.197 2.414 -10.82 1 95.69 72 ARG B C 1
ATOM 1284 O O . ARG B 1 72 ? -0.971 2.59 -11.172 1 95.69 72 ARG B O 1
ATOM 1291 N N . PHE B 1 73 ? 0.586 2.227 -9.57 1 97.38 73 PHE B N 1
ATOM 1292 C CA . PHE B 1 73 ? -0.426 2.023 -8.539 1 97.38 73 PHE B CA 1
ATOM 1293 C C . PHE B 1 73 ? -0.512 3.232 -7.621 1 97.38 73 PHE B C 1
ATOM 1295 O O . PHE B 1 73 ? -1.004 3.129 -6.492 1 97.38 73 PHE B O 1
ATOM 1302 N N . GLU B 1 74 ? 0.049 4.324 -8.07 1 94.88 74 GLU B N 1
ATOM 1303 C CA . GLU B 1 74 ? -0.043 5.551 -7.285 1 94.88 74 GLU B CA 1
ATOM 1304 C C . GLU B 1 74 ? -1.491 5.875 -6.93 1 94.88 74 GLU B C 1
ATOM 1306 O O . GLU B 1 74 ? -2.381 5.773 -7.781 1 94.88 74 GLU B O 1
ATOM 1311 N N . GLY B 1 75 ? -1.741 6.145 -5.59 1 95.56 75 GLY B N 1
ATOM 1312 C CA . GLY B 1 75 ? -3.07 6.531 -5.141 1 95.56 75 GLY B CA 1
ATOM 1313 C C . GLY B 1 75 ? -3.953 5.344 -4.805 1 95.56 75 GLY B C 1
ATOM 1314 O O . GLY B 1 75 ? -5.062 5.512 -4.293 1 95.56 75 GLY B O 1
ATOM 1315 N N . LYS B 1 76 ? -3.449 4.16 -5.117 1 96.81 76 LYS B N 1
ATOM 1316 C CA . LYS B 1 76 ? -4.191 2.941 -4.809 1 96.81 76 LYS B CA 1
ATOM 1317 C C . LYS B 1 76 ? -3.707 2.316 -3.504 1 96.81 76 LYS B C 1
ATOM 1319 O O . LYS B 1 76 ? -2.508 2.309 -3.221 1 96.81 76 LYS B O 1
ATOM 1324 N N . PRO B 1 77 ? -4.68 1.76 -2.719 1 97.94 77 PRO B N 1
ATOM 1325 C CA . PRO B 1 77 ? -4.191 0.964 -1.59 1 97.94 77 PRO B CA 1
ATOM 1326 C C . PRO B 1 77 ? -3.375 -0.249 -2.031 1 97.94 77 PRO B C 1
ATOM 1328 O O . PRO B 1 77 ? -3.83 -1.029 -2.873 1 97.94 77 PRO B O 1
ATOM 1331 N N . VAL B 1 78 ? -2.201 -0.357 -1.511 1 98.31 78 VAL B N 1
ATOM 1332 C CA . VAL B 1 78 ? -1.332 -1.505 -1.746 1 98.31 78 VAL B CA 1
ATOM 1333 C C . VAL B 1 78 ? -1.143 -2.285 -0.448 1 98.31 78 VAL B C 1
ATOM 1335 O O . VAL B 1 78 ? -0.822 -1.705 0.592 1 98.31 78 VAL B O 1
ATOM 1338 N N . ILE B 1 79 ? -1.381 -3.537 -0.49 1 98.38 79 ILE B N 1
ATOM 1339 C CA . ILE B 1 79 ? -1.187 -4.391 0.679 1 98.38 79 ILE B CA 1
ATOM 1340 C C . ILE B 1 79 ? -0.106 -5.43 0.387 1 98.38 79 ILE B C 1
ATOM 1342 O O . ILE B 1 79 ? -0.236 -6.223 -0.547 1 98.38 79 ILE B O 1
ATOM 1346 N N . ARG B 1 80 ? 0.962 -5.453 1.136 1 98.06 80 ARG B N 1
ATOM 1347 C CA . ARG B 1 80 ? 2.061 -6.395 0.953 1 98.06 80 ARG B CA 1
ATOM 1348 C C . ARG B 1 80 ? 1.969 -7.543 1.953 1 98.06 80 ARG B C 1
ATOM 1350 O O . ARG B 1 80 ? 1.781 -7.316 3.15 1 98.06 80 ARG B O 1
ATOM 1357 N N . ILE B 1 81 ? 2.053 -8.695 1.381 1 97.5 81 ILE B N 1
ATOM 1358 C CA . ILE B 1 81 ? 1.982 -9.93 2.154 1 97.5 81 ILE B CA 1
ATOM 1359 C C . ILE B 1 81 ? 3.146 -10.844 1.776 1 97.5 81 ILE B C 1
ATOM 1361 O O . ILE B 1 81 ? 3.559 -10.891 0.615 1 97.5 81 ILE B O 1
ATOM 1365 N N . ASP B 1 82 ? 3.662 -11.508 2.742 1 95.38 82 ASP B N 1
ATOM 1366 C CA . ASP B 1 82 ? 4.719 -12.477 2.439 1 95.38 82 ASP B CA 1
ATOM 1367 C C . ASP B 1 82 ? 4.227 -13.539 1.465 1 95.38 82 ASP B C 1
ATOM 1369 O O . ASP B 1 82 ? 3.076 -13.984 1.547 1 95.38 82 ASP B O 1
ATOM 1373 N N . ILE B 1 83 ? 5.125 -13.953 0.596 1 96.69 83 ILE B N 1
ATOM 1374 C CA . ILE B 1 83 ? 4.715 -14.797 -0.518 1 96.69 83 ILE B CA 1
ATOM 1375 C C . ILE B 1 83 ? 4.332 -16.188 0 1 96.69 83 ILE B C 1
ATOM 1377 O O . ILE B 1 83 ? 3.41 -16.812 -0.522 1 96.69 83 ILE B O 1
ATOM 1381 N N . THR B 1 84 ? 4.922 -16.656 1.038 1 96.06 84 THR B N 1
ATOM 1382 C CA . THR B 1 84 ? 4.625 -17.969 1.592 1 96.06 84 THR B CA 1
ATOM 1383 C C . THR B 1 84 ? 3.205 -18.016 2.15 1 96.06 84 THR B C 1
ATOM 1385 O O . THR B 1 84 ? 2.482 -18.984 1.953 1 96.06 84 THR B O 1
ATOM 1388 N N . THR B 1 85 ? 2.773 -17 2.758 1 97.56 85 THR B N 1
ATOM 1389 C CA . THR B 1 85 ? 1.421 -16.906 3.295 1 97.56 85 THR B CA 1
ATOM 1390 C C . THR B 1 85 ? 0.39 -16.906 2.168 1 97.56 85 THR B C 1
ATOM 1392 O O . THR B 1 85 ? -0.671 -17.516 2.293 1 97.56 85 THR B O 1
ATOM 1395 N N . CYS B 1 86 ? 0.733 -16.297 1.087 1 98.31 86 CYS B N 1
ATOM 1396 C CA . CYS B 1 86 ? -0.164 -16.234 -0.062 1 98.31 86 CYS B CA 1
ATOM 1397 C C . CYS B 1 86 ? -0.368 -17.625 -0.658 1 98.31 86 CYS B C 1
ATOM 1399 O O . CYS B 1 86 ? -1.446 -17.938 -1.168 1 98.31 86 CYS B O 1
ATOM 1401 N N . ILE B 1 87 ? 0.662 -18.422 -0.574 1 97.88 87 ILE B N 1
ATOM 1402 C CA . ILE B 1 87 ? 0.586 -19.781 -1.109 1 97.88 87 ILE B CA 1
ATOM 1403 C C . ILE B 1 87 ? -0.216 -20.656 -0.16 1 97.88 87 ILE B C 1
ATOM 1405 O O . ILE B 1 87 ? -1.085 -21.422 -0.59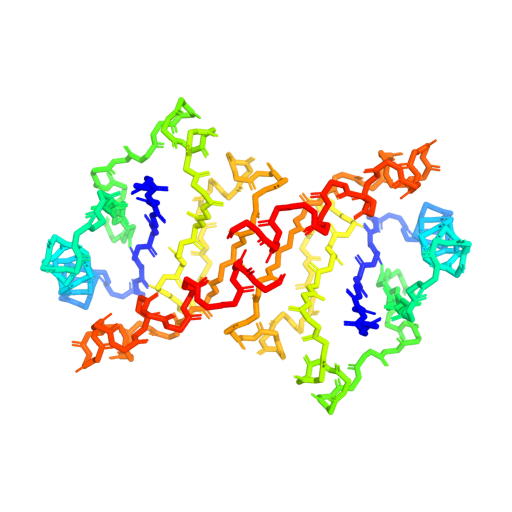5 1 97.88 87 ILE B O 1
ATOM 1409 N N . LYS B 1 88 ? -0.036 -20.484 1.072 1 98.19 88 LYS B N 1
ATOM 1410 C CA . LYS B 1 88 ? -0.584 -21.406 2.07 1 98.19 88 LYS B CA 1
ATOM 1411 C C . LYS B 1 88 ? -2.045 -21.078 2.369 1 98.19 88 LYS B C 1
ATOM 1413 O O . LYS B 1 88 ? -2.842 -21.969 2.654 1 98.19 88 LYS B O 1
ATOM 1418 N N . ALA B 1 89 ? -2.369 -19.844 2.375 1 98.69 89 ALA B N 1
ATOM 1419 C CA . ALA B 1 89 ? -3.701 -19.422 2.803 1 98.69 89 ALA B CA 1
ATOM 1420 C C . ALA B 1 89 ? -4.238 -18.312 1.905 1 98.69 89 ALA B C 1
ATOM 1422 O O . ALA B 1 89 ? -4.645 -17.25 2.393 1 98.69 89 ALA B O 1
ATOM 1423 N N . PRO B 1 90 ? -4.398 -18.625 0.629 1 98.75 90 PRO B N 1
ATOM 1424 C CA . PRO B 1 90 ? -4.758 -17.578 -0.329 1 98.75 90 PRO B CA 1
ATOM 1425 C C . PRO B 1 90 ? -6.145 -16.984 -0.067 1 98.75 90 PRO B C 1
ATOM 1427 O O . PRO B 1 90 ? -6.352 -15.781 -0.23 1 98.75 90 PRO B O 1
ATOM 1430 N N . GLU B 1 91 ? -7.121 -17.797 0.376 1 98.81 91 GLU B N 1
ATOM 1431 C CA . GLU B 1 91 ? -8.461 -17.281 0.646 1 98.81 91 GLU B CA 1
ATOM 1432 C C . GLU B 1 91 ? -8.453 -16.328 1.847 1 98.81 91 GLU B C 1
ATOM 1434 O O . GLU B 1 91 ? -9.078 -15.273 1.811 1 98.81 91 GLU B O 1
ATOM 1439 N N . ALA B 1 92 ? -7.758 -16.766 2.875 1 98.62 92 ALA B N 1
ATOM 1440 C CA . ALA B 1 92 ? -7.656 -15.93 4.066 1 98.62 92 ALA B CA 1
ATOM 1441 C C . ALA B 1 92 ? -6.984 -14.594 3.738 1 98.62 92 ALA B C 1
ATOM 1443 O O . ALA B 1 92 ? -7.402 -13.547 4.234 1 98.62 92 ALA B O 1
ATOM 1444 N N . VAL B 1 93 ? -5.98 -14.641 2.916 1 98.5 93 VAL B N 1
ATOM 1445 C CA . VAL B 1 93 ? -5.246 -13.445 2.506 1 98.5 93 VAL B CA 1
ATOM 1446 C C . VAL B 1 93 ? -6.188 -12.477 1.793 1 98.5 93 VAL B C 1
ATOM 1448 O O . VAL B 1 93 ? -6.25 -11.297 2.137 1 98.5 93 VAL B O 1
ATOM 1451 N N . ILE B 1 94 ? -6.949 -12.969 0.858 1 98.31 94 ILE B N 1
ATOM 1452 C CA . ILE B 1 94 ? -7.832 -12.117 0.061 1 98.31 94 ILE B CA 1
ATOM 1453 C C . ILE B 1 94 ? -8.922 -11.523 0.952 1 98.31 94 ILE B C 1
ATOM 1455 O O . ILE B 1 94 ? -9.211 -10.328 0.875 1 98.31 94 ILE B O 1
ATOM 1459 N N . LYS B 1 95 ? -9.469 -12.32 1.833 1 97.56 95 LYS B N 1
ATOM 1460 C CA . LYS B 1 95 ? -10.5 -11.828 2.74 1 97.56 95 LYS B CA 1
ATOM 1461 C C . LYS B 1 95 ? -9.961 -10.719 3.643 1 97.56 95 LYS B C 1
ATOM 1463 O O . LYS B 1 95 ? -10.633 -9.711 3.854 1 97.56 95 LYS B O 1
ATOM 1468 N N . LYS B 1 96 ? -8.789 -10.922 4.129 1 96.38 96 LYS B N 1
ATOM 1469 C CA . LYS B 1 96 ? -8.172 -9.914 4.98 1 96.38 96 LYS B CA 1
ATOM 1470 C C . LYS B 1 96 ? -7.914 -8.625 4.207 1 96.38 96 LYS B C 1
ATOM 1472 O O . LYS B 1 96 ? -8.133 -7.527 4.73 1 96.38 96 LYS B O 1
ATOM 1477 N N . CYS B 1 97 ? -7.453 -8.742 2.99 1 97.44 97 CYS B N 1
ATOM 1478 C CA . CYS B 1 97 ? -7.191 -7.57 2.166 1 97.44 97 CYS B CA 1
ATOM 1479 C C . CYS B 1 97 ? -8.477 -6.805 1.884 1 97.44 97 CYS B C 1
ATOM 1481 O O . CYS B 1 97 ? -8.508 -5.574 1.97 1 97.44 97 CYS B O 1
ATOM 1483 N N . VAL B 1 98 ? -9.516 -7.523 1.565 1 96.19 98 VAL B N 1
ATOM 1484 C CA . VAL B 1 98 ? -10.812 -6.902 1.293 1 96.19 98 VAL B CA 1
ATOM 1485 C C . VAL B 1 98 ? -11.32 -6.199 2.549 1 96.19 98 VAL B C 1
ATOM 1487 O O . VAL B 1 98 ? -11.797 -5.062 2.48 1 96.19 98 VAL B O 1
ATOM 1490 N N . GLN B 1 99 ? -11.125 -6.832 3.682 1 93.81 99 GLN B N 1
ATOM 1491 C CA . GLN B 1 99 ? -11.555 -6.238 4.941 1 93.81 99 GLN B CA 1
ATOM 1492 C C . GLN B 1 99 ? -10.758 -4.977 5.258 1 93.81 99 GLN B C 1
ATOM 1494 O O . GLN B 1 99 ? -11.312 -3.994 5.762 1 93.81 99 GLN B O 1
ATOM 1499 N N . ALA B 1 100 ? -9.5 -4.988 4.961 1 92.69 100 ALA B N 1
ATOM 1500 C CA . ALA B 1 100 ? -8.617 -3.867 5.273 1 92.69 100 ALA B CA 1
ATOM 1501 C C . ALA B 1 100 ? -8.922 -2.664 4.387 1 92.69 100 ALA B C 1
ATOM 1503 O O . ALA B 1 100 ? -8.594 -1.528 4.73 1 92.69 100 ALA B O 1
ATOM 1504 N N . THR B 1 101 ? -9.555 -2.891 3.209 1 90.38 101 THR B N 1
ATOM 1505 C CA . THR B 1 101 ? -9.797 -1.799 2.273 1 90.38 101 THR B CA 1
ATOM 1506 C C . THR B 1 101 ? -11.266 -1.38 2.297 1 90.38 101 THR B C 1
ATOM 1508 O O . THR B 1 101 ? -11.648 -0.398 1.657 1 90.38 101 THR B O 1
ATOM 1511 N N . GLN B 1 102 ? -12.211 -2.051 2.85 1 75.5 102 GLN B N 1
ATOM 1512 C CA . GLN B 1 102 ? -13.625 -1.73 2.936 1 75.5 102 GLN B CA 1
ATOM 1513 C C . GLN B 1 102 ? -13.977 -1.144 4.301 1 75.5 102 GLN B C 1
ATOM 1515 O O . GLN B 1 102 ? -15.062 -0.587 4.48 1 75.5 102 GLN B O 1
ATOM 1520 N N . LY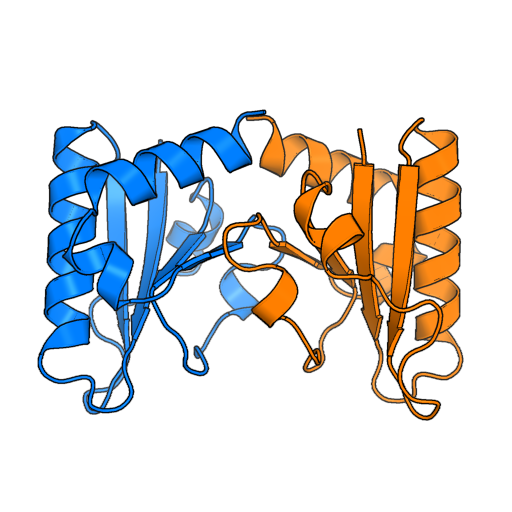S B 1 103 ? -13.055 -0.92 5.195 1 54.62 103 LYS B N 1
ATOM 1521 C CA . LYS B 1 103 ? -13.508 -0.378 6.473 1 54.62 103 LYS B CA 1
ATOM 1522 C C . LYS B 1 103 ? -13.547 1.147 6.441 1 54.62 103 LYS B C 1
ATOM 1524 O O . LYS B 1 103 ? -12.703 1.781 5.805 1 54.62 103 LYS B O 1
#

Organism: NCBI:txid445974

Nearest PDB structures (foldseek):
  2r48-assembly1_A  TM=9.515E-01  e=3.508E-12  Bacillus subtilis subsp. subtilis str. 168
  5dle-assembly1_D  TM=9.519E-01  e=4.607E-11  Borreliella burgdorferi B31
  2m1z-assembly1_A  TM=9.210E-01  e=4.607E-11  Listeria monocytogenes EGD-e
  2kyr-assembly1_A  TM=8.979E-01  e=3.339E-10  Escherichia coli K-12
  4tn5-assembly1_B  TM=9.278E-01  e=1.105E-08  Escherichia coli K-12

Foldseek 3Di:
DEEEEEFEEAALPPLQVLLQVLQCVLCVVVPYHYHYWYAYPVGIDRDQDLVSLVVHQAYEYADPDDDPPCVSNPPGHYDYDHSVCSNPPVNVVVVVVVVVRVD/DEEEEEFEEAALPPLQVLLQVLLCVLCVVVPYHYHYWYAYPVGIDRDQDLVSLVVHQAYEYADPDDDPPCVSNPPGHYDYDHSVCSNPPVNVVVVVVVVVRVD

InterPro domains:
  IPR003353 Phosphotransferase system, fructose-specific IIB subunit [TIGR00829] (4-88)
  IPR003353 Phosphotransferase system, fructose-specific IIB subunit [cd05569] (3-98)
  IPR003501 Phosphotransferase system, EIIB component, type 2/3 [PF02302] (5-96)
  IPR013011 Phosphotransferase system, EIIB component, type 2 [PS51099] (1-99)
  IPR036095 PTS system IIB component-like superfamily [SSF52794] (2-99)
  IPR050864 Bacterial PTS System Sugar Transport Components [PTHR30505] (2-101)